Protein AF-A0A9W8LPF3-F1 (afdb_monomer)

Foldseek 3Di:
DVVVVVVVVVVVVVVVVVVVVVPPPDDPPPDDDPDPPPDDDPDDDPDDPPPPDPPPPPPVPPPPVPPPPPDDPPPPPPPPDDDDDDDDDDDDDDDDDPPVVVVVVVVVVVVVVVVVVVVVVVVVVVVVVVVVQVVCVVVQNRPVSVVVVVVVVVVVVVVVVVVVVVVVVVVVVVVVVVVVVVVVVVVVVVVVVVVVVVVVVVVVVVVVVVVVVVVVVVVVVVVVVVPPPDPDDDDDDPDDDDPPPPDDDDDDDDDDDDDDDDDDDDDDDPPPPPPPDDPVVVVVVVVVVVCVVVVDDDDDPPPPPPPPPPDDDDD

Radius of gyration: 53.31 Å; Cα contacts (8 Å, |Δi|>4): 12; chains: 1; bounding box: 122×78×167 Å

Mean predicted aligned error: 22.08 Å

InterPro domains:
  IPR013907 Sds3-like [PF08598] (105-223)
  IPR013907 Sds3-like [PTHR21964] (107-294)
  IPR013907 Sds3-like [SM01401] (104-289)

Secondary structure (DSSP, 8-state):
-HHHHHHHHHHHHHHHHHHHHTTS-------------------PPP-------------------------------------------------S---HHHHHHHHHHHHHHHHHHHHHHHHHHHHHHHHHHHHHHHTT--HHHHHHHHHHHHHHHHHHHHHHHHHHHHHHHHHHHHHHHHHHHHHHHHHHHHHHHHHHHHHHHHHHHHHHHHHHHHHHHHHHHS-TT---------------SS-----------------------------PPPPHHHHHHHHHHHHHHHT--S-------------PPP-

Structure (mmCIF, N/CA/C/O backbone):
data_AF-A0A9W8LPF3-F1
#
_entry.id   AF-A0A9W8LPF3-F1
#
loop_
_atom_site.group_PDB
_atom_site.id
_atom_site.type_symbol
_atom_site.label_atom_id
_atom_site.label_alt_id
_atom_site.label_comp_id
_atom_site.label_asym_id
_atom_site.label_entity_id
_atom_site.label_seq_id
_atom_site.pdbx_PDB_ins_code
_atom_site.Cartn_x
_atom_site.Cartn_y
_atom_site.Cartn_z
_atom_site.occupancy
_atom_site.B_iso_or_equiv
_atom_site.auth_seq_id
_atom_site.auth_comp_id
_atom_site.auth_asym_id
_atom_site.auth_atom_id
_atom_site.pdbx_PDB_model_num
ATOM 1 N N . MET A 1 1 ? 2.029 -56.660 -36.997 1.00 65.81 1 MET A N 1
ATOM 2 C CA . MET A 1 1 ? 3.243 -55.809 -36.975 1.00 65.81 1 MET A CA 1
ATOM 3 C C . MET A 1 1 ? 2.883 -54.343 -36.759 1.00 65.81 1 MET A C 1
ATOM 5 O O . MET A 1 1 ? 3.610 -53.669 -36.040 1.00 65.81 1 MET A O 1
ATOM 9 N N . ASP A 1 2 ? 1.760 -53.863 -37.300 1.00 78.88 2 ASP A N 1
ATOM 10 C CA . ASP A 1 2 ? 1.335 -52.463 -37.141 1.00 78.88 2 ASP A CA 1
ATOM 11 C C . ASP A 1 2 ? 0.903 -52.094 -35.712 1.00 78.88 2 ASP A C 1
ATOM 13 O O . ASP A 1 2 ? 1.268 -51.021 -35.232 1.00 78.88 2 ASP A O 1
ATOM 17 N N . ASP A 1 3 ? 0.282 -53.018 -34.970 1.00 81.50 3 ASP A N 1
ATOM 18 C CA . ASP A 1 3 ? -0.108 -52.776 -33.568 1.00 81.50 3 ASP A CA 1
ATOM 19 C C . ASP A 1 3 ? 1.086 -52.450 -32.657 1.00 81.50 3 ASP A C 1
ATOM 21 O O . ASP A 1 3 ? 0.993 -51.611 -31.761 1.00 81.50 3 ASP A O 1
ATOM 25 N N . TYR A 1 4 ? 2.252 -53.050 -32.921 1.00 88.31 4 TYR A N 1
ATOM 26 C CA . TYR A 1 4 ? 3.454 -52.811 -32.118 1.00 88.31 4 TYR A CA 1
ATOM 27 C C . TYR A 1 4 ? 4.052 -51.421 -32.379 1.00 88.31 4 TYR A C 1
ATOM 29 O O . TYR A 1 4 ? 4.579 -50.779 -31.468 1.00 88.31 4 TYR A O 1
ATOM 37 N N . ARG A 1 5 ? 3.929 -50.913 -33.616 1.00 92.06 5 ARG A N 1
ATOM 38 C CA . ARG A 1 5 ? 4.319 -49.535 -33.950 1.00 92.06 5 ARG A CA 1
ATOM 39 C C . ARG A 1 5 ? 3.380 -48.526 -33.305 1.00 92.06 5 ARG A C 1
ATOM 41 O O . ARG A 1 5 ? 3.858 -47.533 -32.763 1.00 92.06 5 ARG A O 1
ATOM 48 N N . GLN A 1 6 ? 2.077 -48.801 -33.305 1.00 93.25 6 GLN A N 1
ATOM 49 C CA . GLN A 1 6 ? 1.097 -47.908 -32.693 1.00 93.25 6 GLN A CA 1
ATOM 50 C C . GLN A 1 6 ? 1.256 -47.850 -31.166 1.00 93.25 6 GLN A C 1
ATOM 52 O O . GLN A 1 6 ? 1.191 -46.768 -30.580 1.00 93.25 6 GLN A O 1
ATOM 57 N N . GLN A 1 7 ? 1.587 -48.978 -30.529 1.00 93.88 7 GLN A N 1
ATOM 58 C CA . GLN A 1 7 ? 1.873 -49.018 -29.095 1.00 93.88 7 GLN A CA 1
ATOM 59 C C . GLN A 1 7 ? 3.164 -48.270 -28.721 1.00 93.88 7 GLN A C 1
ATOM 61 O O . GLN A 1 7 ? 3.174 -47.540 -27.728 1.00 93.88 7 GLN A O 1
ATOM 66 N N . GLN A 1 8 ? 4.228 -48.363 -29.532 1.00 94.12 8 GLN A N 1
ATOM 67 C CA . GLN A 1 8 ? 5.436 -47.556 -29.311 1.00 94.12 8 GLN A CA 1
ATOM 68 C C . GLN A 1 8 ? 5.178 -46.055 -29.469 1.00 94.12 8 GLN A C 1
ATOM 70 O O . GLN A 1 8 ? 5.678 -45.257 -28.674 1.00 94.12 8 GLN A O 1
ATOM 75 N N . GLN A 1 9 ? 4.379 -45.659 -30.461 1.00 94.38 9 GLN A N 1
ATOM 76 C CA . GLN A 1 9 ? 4.076 -44.250 -30.703 1.00 94.38 9 GLN A CA 1
ATOM 77 C C . GLN A 1 9 ? 3.266 -43.644 -29.548 1.00 94.38 9 GLN A C 1
ATOM 79 O O . GLN A 1 9 ? 3.550 -42.530 -29.104 1.00 94.38 9 GLN A O 1
ATOM 84 N N . TYR A 1 10 ? 2.321 -44.411 -28.994 1.00 94.81 10 TYR A N 1
ATOM 85 C CA . TYR A 1 10 ? 1.546 -43.999 -27.824 1.00 94.81 10 TYR A CA 1
ATOM 86 C C . TYR A 1 10 ? 2.419 -43.857 -26.567 1.00 94.81 10 TYR A C 1
ATOM 88 O O . TYR A 1 10 ? 2.297 -42.884 -25.820 1.00 94.81 10 TYR A O 1
ATOM 96 N N . GLN A 1 11 ? 3.361 -44.782 -26.356 1.00 94.19 11 GLN A N 1
ATOM 97 C CA . GLN A 1 11 ? 4.279 -44.723 -25.217 1.00 94.19 11 GLN A CA 1
ATOM 98 C C . GLN A 1 11 ? 5.250 -43.532 -25.314 1.00 94.19 11 GLN A C 1
ATOM 100 O O . GLN A 1 11 ? 5.527 -42.874 -24.309 1.00 94.19 11 GLN A O 1
ATOM 105 N N . GLN A 1 12 ? 5.706 -43.191 -26.524 1.00 93.44 12 GLN A N 1
ATOM 106 C CA . GLN A 1 12 ? 6.550 -42.017 -26.759 1.00 93.44 12 GLN A CA 1
ATOM 107 C C . GLN A 1 12 ? 5.783 -40.700 -26.540 1.00 93.44 12 GLN A C 1
ATOM 109 O O . GLN A 1 12 ? 6.334 -39.751 -25.978 1.00 93.44 12 GLN A O 1
ATOM 114 N N . GLN A 1 13 ? 4.497 -40.651 -26.904 1.00 93.62 13 GLN A N 1
ATOM 115 C CA . GLN A 1 13 ? 3.649 -39.481 -26.662 1.00 93.62 13 GLN A CA 1
ATOM 116 C C . GLN A 1 13 ? 3.389 -39.249 -25.163 1.00 93.62 13 GLN A C 1
ATOM 118 O O . GLN A 1 13 ? 3.391 -38.103 -24.712 1.00 93.62 13 GLN A O 1
ATOM 123 N N . GLN A 1 14 ? 3.240 -40.315 -24.368 1.00 91.50 14 GLN A N 1
ATOM 124 C CA . GLN A 1 14 ? 3.111 -40.192 -22.912 1.00 91.50 14 GLN A CA 1
ATOM 125 C C . GLN A 1 14 ? 4.386 -39.661 -22.236 1.00 91.50 14 GLN A C 1
ATOM 127 O O . GLN A 1 14 ? 4.292 -38.844 -21.319 1.00 91.50 14 GLN A O 1
ATOM 132 N N . GLN A 1 15 ? 5.578 -40.050 -22.704 1.00 86.00 15 GLN A N 1
ATOM 133 C CA . GLN A 1 15 ? 6.833 -39.505 -22.165 1.00 86.00 15 GLN A CA 1
ATOM 134 C C . GLN A 1 15 ? 7.005 -38.007 -22.450 1.00 86.00 15 GLN A C 1
ATOM 136 O O . GLN A 1 15 ? 7.534 -37.289 -21.600 1.00 86.00 15 GLN A O 1
ATOM 141 N N . GLN A 1 16 ? 6.539 -37.509 -23.601 1.00 83.94 16 GLN A N 1
ATOM 142 C CA . GLN A 1 16 ? 6.600 -36.072 -23.893 1.00 83.94 16 GLN A CA 1
ATOM 143 C C . GLN A 1 16 ? 5.660 -35.252 -23.001 1.00 83.94 16 GLN A C 1
ATOM 145 O O . GLN A 1 16 ? 6.025 -34.152 -22.590 1.00 83.94 16 GLN A O 1
ATOM 150 N N . GLN A 1 17 ? 4.489 -35.786 -22.639 1.00 81.81 17 GLN A N 1
ATOM 151 C CA . GLN A 1 17 ? 3.566 -35.081 -21.742 1.00 81.81 17 GLN A CA 1
ATOM 152 C C . GLN A 1 17 ? 4.101 -34.982 -20.305 1.00 81.81 17 GLN A C 1
ATOM 154 O O . GLN A 1 17 ? 3.917 -33.952 -19.661 1.00 81.81 17 GLN A O 1
ATOM 159 N N . GLN A 1 18 ? 4.838 -35.988 -19.817 1.00 76.44 18 GLN A N 1
ATOM 160 C CA . GLN A 1 18 ? 5.445 -35.921 -18.479 1.00 76.44 18 GLN A CA 1
ATOM 161 C C . GLN A 1 18 ? 6.574 -34.881 -18.384 1.00 76.44 18 GLN A C 1
ATOM 163 O O . GLN A 1 18 ? 6.718 -34.239 -17.345 1.00 76.44 18 GLN A O 1
ATOM 168 N N . GLN A 1 19 ? 7.331 -34.638 -19.461 1.00 73.69 19 GLN A N 1
ATOM 169 C CA . GLN A 1 19 ? 8.381 -33.608 -19.454 1.00 73.69 19 GLN A CA 1
ATOM 170 C C . GLN A 1 19 ? 7.823 -32.178 -19.405 1.00 73.69 19 GLN A C 1
ATOM 172 O O . GLN A 1 19 ? 8.469 -31.299 -18.840 1.00 73.69 19 GLN A O 1
ATOM 177 N N . GLN A 1 20 ? 6.610 -31.934 -19.913 1.00 68.75 20 GLN A N 1
ATOM 178 C CA . GLN A 1 20 ? 5.996 -30.604 -19.820 1.00 68.75 20 GLN A CA 1
ATOM 179 C C . GLN A 1 20 ? 5.472 -30.270 -18.415 1.00 68.75 20 GLN A C 1
ATOM 181 O O . GLN A 1 20 ? 5.294 -29.096 -18.096 1.00 68.75 20 GLN A O 1
ATOM 186 N N . HIS A 1 21 ? 5.267 -31.265 -17.544 1.00 53.12 21 HIS A N 1
ATOM 187 C CA . HIS A 1 21 ? 4.730 -31.022 -16.202 1.00 53.12 21 HIS A CA 1
ATOM 188 C C . HIS A 1 21 ? 5.795 -30.682 -15.146 1.00 53.12 21 HIS A C 1
ATOM 190 O O . HIS A 1 21 ? 5.470 -30.084 -14.124 1.00 53.12 21 HIS A O 1
ATOM 196 N N . TYR A 1 22 ? 7.076 -30.960 -15.407 1.00 53.97 22 TYR A N 1
ATOM 197 C CA . TYR A 1 22 ? 8.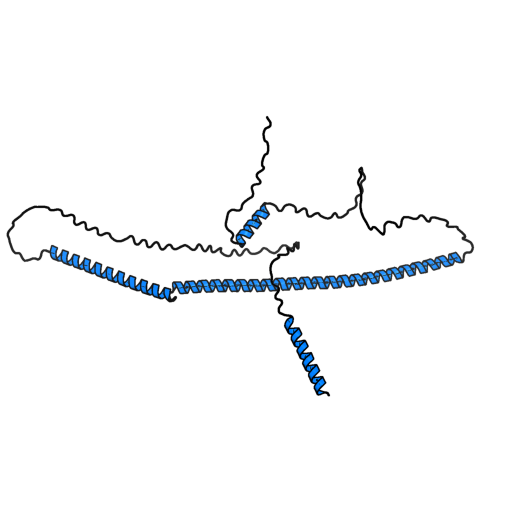175 -30.626 -14.486 1.00 53.97 22 TYR A CA 1
ATOM 198 C C . TYR A 1 22 ? 8.748 -29.203 -14.658 1.00 53.97 22 TYR A C 1
ATOM 200 O O . TYR A 1 22 ? 9.667 -28.824 -13.936 1.00 53.97 22 TYR A O 1
ATOM 208 N N . GLY A 1 23 ? 8.204 -28.389 -15.570 1.00 50.47 23 GLY A N 1
ATOM 209 C CA . GLY A 1 23 ? 8.706 -27.038 -15.864 1.00 50.47 23 GLY A CA 1
ATOM 210 C C . GLY A 1 23 ? 8.168 -25.894 -14.990 1.00 50.47 23 GLY A C 1
ATOM 211 O O . GLY A 1 23 ? 8.660 -24.779 -15.119 1.00 50.47 23 GLY A O 1
ATOM 212 N N . TYR A 1 24 ? 7.186 -26.130 -14.109 1.00 51.22 24 TYR A N 1
ATOM 213 C CA . TYR A 1 24 ? 6.449 -25.048 -13.424 1.00 51.22 24 TYR A CA 1
ATOM 214 C C . TYR A 1 24 ? 6.457 -25.105 -11.884 1.00 51.22 24 TYR A C 1
ATOM 216 O O . TYR A 1 24 ? 5.588 -24.524 -11.243 1.00 51.22 24 TYR A O 1
ATOM 224 N N . GLN A 1 25 ? 7.446 -25.755 -11.263 1.00 51.06 25 GLN A N 1
ATOM 225 C CA . GLN A 1 25 ? 7.645 -25.693 -9.801 1.00 51.06 25 GLN A CA 1
ATOM 226 C C . GLN A 1 25 ? 9.042 -25.200 -9.401 1.00 51.06 25 GLN A C 1
ATOM 228 O O . GLN A 1 25 ? 9.691 -25.757 -8.519 1.00 51.06 25 GLN A O 1
ATOM 233 N N . GLN A 1 26 ? 9.505 -24.118 -10.024 1.00 45.56 26 GLN A N 1
ATOM 234 C CA . GLN A 1 26 ? 10.505 -23.255 -9.394 1.00 45.56 26 GLN A CA 1
ATOM 235 C C . GLN A 1 26 ? 9.878 -21.885 -9.151 1.00 45.56 26 GLN A C 1
ATOM 237 O O . GLN A 1 26 ? 10.010 -20.965 -9.951 1.00 45.56 26 GLN A O 1
ATOM 242 N N . GLU A 1 27 ? 9.162 -21.782 -8.032 1.00 44.97 27 GLU A N 1
ATOM 243 C CA . GLU A 1 27 ? 8.946 -20.508 -7.349 1.00 44.97 27 GLU A CA 1
ATOM 244 C C . GLU A 1 27 ? 10.330 -19.925 -7.012 1.00 44.97 27 GLU A C 1
ATOM 246 O O . GLU A 1 27 ? 11.103 -20.582 -6.298 1.00 44.97 27 GLU A O 1
ATOM 251 N N . PRO A 1 28 ? 10.697 -18.729 -7.502 1.00 47.28 28 PRO A N 1
ATOM 252 C CA . PRO A 1 28 ? 11.884 -18.062 -7.010 1.00 47.28 28 PRO A CA 1
ATOM 253 C C . PRO A 1 28 ? 11.627 -17.671 -5.554 1.00 47.28 28 PRO A C 1
ATOM 255 O O . PRO A 1 28 ? 10.832 -16.781 -5.255 1.00 47.28 28 PRO A O 1
ATOM 258 N N . ARG A 1 29 ? 12.330 -18.336 -4.632 1.00 43.91 29 ARG A N 1
ATOM 259 C CA . ARG A 1 29 ? 12.533 -17.822 -3.277 1.00 43.91 29 ARG A CA 1
ATOM 260 C C . ARG A 1 29 ? 13.153 -16.428 -3.390 1.00 43.91 29 ARG A C 1
ATOM 262 O O . ARG A 1 29 ? 14.333 -16.297 -3.706 1.00 43.91 29 ARG A O 1
ATOM 269 N N . LEU A 1 30 ? 12.348 -15.399 -3.140 1.00 46.19 30 LEU A N 1
ATOM 270 C CA . LEU A 1 30 ? 12.800 -14.026 -2.929 1.00 46.19 30 LEU A CA 1
ATOM 271 C C . LEU A 1 30 ? 13.406 -13.913 -1.526 1.00 46.19 30 LEU A C 1
ATOM 273 O O . LEU A 1 30 ? 12.828 -13.303 -0.632 1.00 46.19 30 LEU A O 1
ATOM 277 N N . ASP A 1 31 ? 14.583 -14.507 -1.350 1.00 45.12 31 ASP A N 1
ATOM 278 C CA . ASP A 1 31 ? 15.492 -14.146 -0.269 1.00 45.12 31 ASP A CA 1
ATOM 279 C C . ASP A 1 31 ? 16.459 -13.078 -0.798 1.00 45.12 31 ASP A C 1
ATOM 281 O O . ASP A 1 31 ? 17.340 -13.349 -1.607 1.00 45.12 31 ASP A O 1
ATOM 285 N N . GLY A 1 32 ? 16.231 -11.841 -0.350 1.00 49.88 32 GLY A N 1
ATOM 286 C CA . GLY A 1 32 ? 17.222 -10.784 -0.138 1.00 49.88 32 GLY A CA 1
ATOM 287 C C . GLY A 1 32 ? 18.282 -10.504 -1.210 1.00 49.88 32 GLY A C 1
ATOM 288 O O . GLY A 1 32 ? 19.331 -11.132 -1.226 1.00 49.88 32 GLY A O 1
ATOM 289 N N . ALA A 1 33 ? 18.101 -9.405 -1.945 1.00 39.00 33 ALA A N 1
ATOM 290 C CA . ALA A 1 33 ? 19.105 -8.339 -2.074 1.00 39.00 33 ALA A CA 1
ATOM 291 C C . ALA A 1 33 ? 18.526 -7.207 -2.933 1.00 39.00 33 ALA A C 1
ATOM 293 O O . ALA A 1 33 ? 18.341 -7.350 -4.139 1.00 39.00 33 ALA A O 1
ATOM 294 N N . HIS A 1 34 ? 18.252 -6.062 -2.309 1.00 40.38 34 HIS A N 1
ATOM 295 C CA . HIS A 1 34 ? 17.972 -4.819 -3.018 1.00 40.38 34 HIS A CA 1
ATOM 296 C C . HIS A 1 34 ? 19.196 -4.428 -3.858 1.00 40.38 34 HIS A C 1
ATOM 298 O O . HIS A 1 34 ? 20.177 -3.896 -3.340 1.00 40.38 34 HIS A O 1
ATOM 304 N N . ALA A 1 35 ? 19.136 -4.684 -5.164 1.00 41.50 35 ALA A N 1
ATOM 305 C CA . ALA A 1 35 ? 20.019 -4.050 -6.127 1.00 41.50 35 ALA A CA 1
ATOM 306 C C . ALA A 1 35 ? 19.599 -2.582 -6.262 1.00 41.50 35 ALA A C 1
ATOM 308 O O . ALA A 1 35 ? 18.518 -2.254 -6.752 1.00 41.50 35 ALA A O 1
ATOM 309 N N . HIS A 1 36 ? 20.464 -1.698 -5.782 1.00 46.03 36 HIS A N 1
ATOM 310 C CA . HIS A 1 36 ? 20.357 -0.256 -5.928 1.00 46.03 36 HIS A CA 1
ATOM 311 C C . HIS A 1 36 ? 20.553 0.103 -7.414 1.00 46.03 36 HIS A C 1
ATOM 313 O O . HIS A 1 36 ? 21.675 0.322 -7.866 1.00 46.03 36 HIS A O 1
ATOM 319 N N . TYR A 1 37 ? 19.477 0.144 -8.204 1.00 40.88 37 TYR A N 1
ATOM 320 C CA . TYR A 1 37 ? 19.521 0.742 -9.541 1.00 40.88 37 TYR A CA 1
ATOM 321 C C . TYR A 1 37 ? 19.448 2.265 -9.405 1.00 40.88 37 TYR A C 1
ATOM 323 O O . TYR A 1 37 ? 18.379 2.866 -9.327 1.00 40.88 37 TYR A O 1
ATOM 331 N N . GLY A 1 38 ? 20.624 2.891 -9.344 1.00 49.12 38 GLY A N 1
ATOM 332 C CA . GLY A 1 38 ? 20.797 4.325 -9.547 1.00 49.12 38 GLY A CA 1
ATOM 333 C C . GLY A 1 38 ? 20.634 4.672 -11.025 1.00 49.12 38 GLY A C 1
ATOM 334 O O . GLY A 1 38 ? 21.615 4.774 -11.755 1.00 49.12 38 GLY A O 1
ATOM 335 N N . GLY A 1 39 ? 19.388 4.831 -11.468 1.00 39.25 39 GLY A N 1
ATOM 336 C CA . GLY A 1 39 ? 19.043 5.433 -12.752 1.00 39.25 39 GLY A CA 1
ATOM 337 C C . GLY A 1 39 ? 18.693 6.903 -12.553 1.00 39.25 39 GLY A C 1
ATOM 338 O O . GLY A 1 39 ? 17.587 7.230 -12.135 1.00 39.25 39 GLY A O 1
ATOM 339 N N . HIS A 1 40 ? 19.633 7.801 -12.845 1.00 48.22 40 HIS A N 1
ATOM 340 C CA . HIS A 1 40 ? 19.356 9.231 -12.949 1.00 48.22 40 HIS A CA 1
ATOM 341 C C . HIS A 1 40 ? 18.512 9.511 -14.199 1.00 48.22 40 HIS A C 1
ATOM 343 O O . HIS A 1 40 ? 19.050 9.731 -15.282 1.00 48.22 40 HIS A O 1
ATOM 349 N N . SER A 1 41 ? 17.189 9.552 -14.046 1.00 40.56 41 SER A N 1
ATOM 350 C CA . SER A 1 41 ? 16.309 10.266 -14.969 1.00 40.56 41 SER A CA 1
ATOM 351 C C . SER A 1 41 ? 15.941 11.611 -14.347 1.00 40.56 41 SER A C 1
ATOM 353 O O . SER A 1 41 ? 15.168 11.677 -13.391 1.00 40.56 41 SER A O 1
ATOM 355 N N . ASN A 1 42 ? 16.497 12.693 -14.895 1.00 48.78 42 ASN A N 1
ATOM 356 C CA . ASN A 1 42 ? 16.001 14.050 -14.676 1.00 48.78 42 ASN A CA 1
ATOM 357 C C . ASN A 1 42 ? 14.608 14.167 -15.308 1.00 48.78 42 ASN A C 1
ATOM 359 O O . ASN A 1 42 ? 14.461 14.589 -16.451 1.00 48.78 42 ASN A O 1
ATOM 363 N N . GLY A 1 43 ? 13.592 13.758 -14.564 1.00 42.38 43 GLY A N 1
ATOM 364 C CA . GLY A 1 43 ? 12.190 13.961 -14.882 1.00 42.38 43 GLY A CA 1
ATOM 365 C C . GLY A 1 43 ? 11.476 14.217 -13.572 1.00 42.38 43 GLY A C 1
ATOM 366 O O . GLY A 1 43 ? 11.220 13.283 -12.820 1.00 42.38 43 GLY A O 1
ATOM 367 N N . ALA A 1 44 ? 11.241 15.491 -13.262 1.00 44.50 44 ALA A N 1
ATOM 368 C CA . ALA A 1 44 ? 10.514 15.898 -12.071 1.00 44.50 44 ALA A CA 1
ATOM 369 C C . ALA A 1 44 ? 9.141 15.194 -12.035 1.00 44.50 44 ALA A C 1
ATOM 371 O O . ALA A 1 44 ? 8.355 15.382 -12.969 1.00 44.50 44 ALA A O 1
ATOM 372 N N . PRO A 1 45 ? 8.825 14.393 -11.001 1.00 47.75 45 PRO A N 1
ATOM 373 C CA . PRO A 1 45 ? 7.474 13.889 -10.824 1.00 47.75 45 PRO A CA 1
ATOM 374 C C . PRO A 1 45 ? 6.541 15.042 -10.412 1.00 47.75 45 PRO A C 1
ATOM 376 O O . PRO A 1 45 ? 6.965 15.956 -9.694 1.00 47.75 45 PRO A O 1
ATOM 379 N N . PRO A 1 46 ? 5.270 15.032 -10.849 1.00 52.84 46 PRO A N 1
ATOM 380 C CA . PRO A 1 46 ? 4.280 15.981 -10.364 1.00 52.84 46 PRO A CA 1
ATOM 381 C C . PRO A 1 46 ? 4.068 15.769 -8.862 1.00 52.84 46 PRO A C 1
ATOM 383 O O . PRO A 1 46 ? 4.045 14.639 -8.378 1.00 52.84 46 PRO A O 1
ATOM 386 N N . ALA A 1 47 ? 3.943 16.883 -8.141 1.00 42.88 47 ALA A N 1
ATOM 387 C CA . ALA A 1 47 ? 3.757 16.957 -6.699 1.00 42.88 47 ALA A CA 1
ATOM 388 C C . ALA A 1 47 ? 2.806 15.866 -6.178 1.00 42.88 47 ALA A C 1
ATOM 390 O O . ALA A 1 47 ? 1.611 15.862 -6.476 1.00 42.88 47 ALA A O 1
ATOM 391 N N . HIS A 1 48 ? 3.351 14.944 -5.384 1.00 36.53 48 HIS A N 1
ATOM 392 C CA . HIS A 1 48 ? 2.562 13.979 -4.639 1.00 36.53 48 HIS A CA 1
ATOM 393 C C . HIS A 1 48 ? 1.643 14.736 -3.677 1.00 36.53 48 HIS A C 1
ATOM 395 O O . HIS A 1 48 ? 2.100 15.494 -2.819 1.00 36.53 48 HIS A O 1
ATOM 401 N N . TYR A 1 49 ? 0.338 14.517 -3.815 1.00 38.78 49 TYR A N 1
ATOM 402 C CA . TYR A 1 49 ? -0.627 14.873 -2.790 1.00 38.78 49 TYR A CA 1
ATOM 403 C C . TYR A 1 49 ? -0.268 14.089 -1.528 1.00 38.78 49 TYR A C 1
ATOM 405 O O . TYR A 1 49 ? -0.456 12.875 -1.460 1.00 38.78 49 TYR A O 1
ATOM 413 N N . ASN A 1 50 ? 0.267 14.799 -0.535 1.00 42.06 50 ASN A N 1
ATOM 414 C CA . ASN A 1 50 ? 0.325 14.349 0.848 1.00 42.06 50 ASN A CA 1
ATOM 415 C C . ASN A 1 50 ? -1.114 14.124 1.328 1.00 42.06 50 ASN A C 1
ATOM 417 O O . ASN A 1 50 ? -1.741 15.008 1.910 1.00 42.06 50 ASN A O 1
ATOM 421 N N . ILE A 1 51 ? -1.652 12.931 1.082 1.00 41.69 51 ILE A N 1
ATOM 422 C CA . ILE A 1 51 ? -2.759 12.412 1.873 1.00 41.69 51 ILE A CA 1
ATOM 423 C C . ILE A 1 51 ? -2.116 11.979 3.184 1.00 41.69 51 ILE A C 1
ATOM 425 O O . ILE A 1 51 ? -1.686 10.841 3.356 1.00 41.69 51 ILE A O 1
ATOM 429 N N . ALA A 1 52 ? -1.992 12.952 4.086 1.00 41.03 52 ALA A N 1
ATOM 430 C CA . ALA A 1 52 ? -1.802 12.708 5.498 1.00 41.03 52 ALA A CA 1
ATOM 431 C C . ALA A 1 52 ? -2.961 11.814 5.955 1.00 41.03 52 ALA A C 1
ATOM 433 O O . ALA A 1 52 ? -4.061 12.287 6.243 1.00 41.03 52 ALA A O 1
ATOM 434 N N . GLY A 1 53 ? -2.735 10.501 5.954 1.00 37.50 53 GLY A N 1
ATOM 435 C CA . GLY A 1 53 ? -3.580 9.585 6.697 1.00 37.50 53 GLY A CA 1
ATOM 436 C C . GLY A 1 53 ? -3.559 10.047 8.153 1.00 37.50 53 GLY A C 1
ATOM 437 O O . GLY A 1 53 ? -2.474 10.349 8.662 1.00 37.50 53 GLY A O 1
ATOM 438 N N . PRO A 1 54 ? -4.715 10.175 8.826 1.00 44.50 54 PRO A N 1
ATOM 439 C CA . PRO A 1 54 ? -4.714 10.493 10.237 1.00 44.50 54 PRO A CA 1
ATOM 440 C C . PRO A 1 54 ? -3.929 9.389 10.940 1.00 44.50 54 PRO A C 1
ATOM 442 O O . PRO A 1 54 ? -4.340 8.230 10.966 1.00 44.50 54 PRO A O 1
ATOM 445 N N . SER A 1 55 ? -2.769 9.775 11.466 1.00 45.16 55 SER A N 1
ATOM 446 C CA . SER A 1 55 ? -2.049 9.074 12.516 1.00 45.16 55 SER A CA 1
ATOM 447 C C . SER A 1 55 ? -3.021 8.920 13.686 1.00 45.16 55 SER A C 1
ATOM 449 O O . SER A 1 55 ? -3.111 9.766 14.576 1.00 45.16 55 SER A O 1
ATOM 451 N N . SER A 1 56 ? -3.846 7.874 13.620 1.00 46.03 56 SER A N 1
ATOM 452 C CA . SER A 1 56 ? -4.643 7.390 14.731 1.00 46.03 56 SER A CA 1
ATOM 453 C C . SER A 1 56 ? -3.642 6.751 15.676 1.00 46.03 56 SER A C 1
ATOM 455 O O . SER A 1 56 ? -3.344 5.558 15.603 1.00 46.03 56 SER A O 1
ATOM 457 N N . GLY A 1 57 ? -3.036 7.597 16.507 1.00 39.00 57 GLY A N 1
ATOM 458 C CA . GLY A 1 57 ? -2.338 7.172 17.699 1.00 39.00 57 GLY A CA 1
ATOM 459 C C . GLY A 1 57 ? -3.345 6.437 18.565 1.00 39.00 57 GLY A C 1
ATOM 460 O O . GLY A 1 57 ? -4.025 7.045 19.388 1.00 39.00 57 GLY A O 1
ATOM 461 N N . TYR A 1 58 ? -3.446 5.125 18.368 1.00 41.47 58 TYR A N 1
ATOM 462 C CA . TYR A 1 58 ? -4.062 4.217 19.317 1.00 41.47 58 TYR A CA 1
ATOM 463 C C . TYR A 1 58 ? -3.149 4.158 20.547 1.00 41.47 58 TYR A C 1
ATOM 465 O O . TYR A 1 58 ? -2.431 3.193 20.799 1.00 41.47 58 TYR A O 1
ATOM 473 N N . ALA A 1 59 ? -3.178 5.240 21.326 1.00 38.34 59 ALA A N 1
ATOM 474 C CA . ALA A 1 59 ? -3.012 5.153 22.757 1.00 38.34 59 ALA A CA 1
ATOM 475 C C . ALA A 1 59 ? -4.155 4.253 23.225 1.00 38.34 59 ALA A C 1
ATOM 477 O O . ALA A 1 59 ? -5.305 4.678 23.327 1.00 38.34 59 ALA A O 1
ATOM 478 N N . TRP A 1 60 ? -3.850 2.975 23.427 1.00 38.31 60 TRP A N 1
ATOM 479 C CA . TRP A 1 60 ? -4.644 2.118 24.284 1.00 38.31 60 TRP A CA 1
ATOM 480 C C . TRP A 1 60 ? -4.642 2.819 25.642 1.00 38.31 60 TRP A C 1
ATOM 482 O O . TRP A 1 60 ? -3.716 2.705 26.437 1.00 38.31 60 TRP A O 1
ATOM 492 N N . ALA A 1 61 ? -5.641 3.665 25.872 1.00 38.59 61 ALA A N 1
ATOM 493 C CA . ALA A 1 61 ? -5.961 4.109 27.204 1.00 38.59 61 ALA A CA 1
ATOM 494 C C . ALA A 1 61 ? -6.265 2.819 27.958 1.00 38.59 61 ALA A C 1
ATOM 496 O O . ALA A 1 61 ? -7.306 2.192 27.766 1.00 38.59 61 ALA A O 1
ATOM 497 N N . SER A 1 62 ? -5.298 2.361 28.744 1.00 37.19 62 SER A N 1
ATOM 498 C CA . SER A 1 62 ? -5.539 1.425 29.818 1.00 37.19 62 SER A CA 1
ATOM 499 C C . SER A 1 62 ? -6.592 2.074 30.696 1.00 37.19 62 SER A C 1
ATOM 501 O O . SER A 1 62 ? -6.279 2.916 31.537 1.00 37.19 62 SER A O 1
ATOM 503 N N . TYR A 1 63 ? -7.850 1.713 30.459 1.00 38.53 63 TYR A N 1
ATOM 504 C CA . TYR A 1 63 ? -8.909 1.867 31.432 1.00 38.53 63 TYR A CA 1
ATOM 505 C C . TYR A 1 63 ? -8.524 0.952 32.591 1.00 38.53 63 TYR A C 1
ATOM 507 O O . TYR A 1 63 ? -8.961 -0.191 32.697 1.00 38.53 63 TYR A O 1
ATOM 515 N N . THR A 1 64 ? -7.641 1.444 33.455 1.00 41.59 64 THR A N 1
ATOM 516 C CA . THR A 1 64 ? -7.652 1.035 34.843 1.00 41.59 64 THR A CA 1
ATOM 517 C C . THR A 1 64 ? -9.016 1.470 35.345 1.00 41.59 64 THR A C 1
ATOM 519 O O . THR A 1 64 ? -9.238 2.630 35.683 1.00 41.59 64 THR A O 1
ATOM 522 N N . ALA A 1 65 ? -9.967 0.538 35.308 1.00 40.62 65 ALA A N 1
ATOM 523 C CA . ALA A 1 65 ? -11.185 0.623 36.082 1.00 40.62 65 ALA A CA 1
ATOM 524 C C . ALA A 1 65 ? -10.759 0.631 37.554 1.00 40.62 65 ALA A C 1
ATOM 526 O O . ALA A 1 65 ? -10.749 -0.390 38.235 1.00 40.62 65 ALA A O 1
ATOM 527 N N . SER A 1 66 ? -10.326 1.794 38.039 1.00 39.78 66 SER A N 1
ATOM 528 C CA . SER A 1 66 ? -10.307 2.107 39.451 1.00 39.78 66 SER A CA 1
ATOM 529 C C . SER A 1 66 ? -11.768 2.227 39.855 1.00 39.78 66 SER A C 1
ATOM 531 O O . SER A 1 66 ? -12.363 3.302 39.881 1.00 39.78 66 SER A O 1
ATOM 533 N N . SER A 1 67 ? -12.369 1.076 40.144 1.00 43.91 67 SER A N 1
ATOM 534 C CA . SER A 1 67 ? -13.566 0.974 40.959 1.00 43.91 67 SER A CA 1
ATOM 535 C C . SER A 1 67 ? -13.229 1.544 42.336 1.00 43.91 67 SER A C 1
ATOM 537 O O . SER A 1 67 ? -12.919 0.820 43.280 1.00 43.91 67 SER A O 1
ATOM 539 N N . SER A 1 68 ? -13.245 2.873 42.434 1.00 41.19 68 SER A N 1
ATOM 540 C CA . SER A 1 68 ? -13.303 3.612 43.685 1.00 41.19 68 SER A CA 1
ATOM 541 C C . SER A 1 68 ? -14.700 3.408 44.263 1.00 41.19 68 SER A C 1
ATOM 543 O O . SER A 1 68 ? -15.541 4.304 44.257 1.00 41.19 68 SER A O 1
ATOM 545 N N . LEU A 1 69 ? -14.946 2.195 44.756 1.00 45.22 69 LEU A N 1
ATOM 546 C CA . LEU A 1 69 ? -15.976 1.899 45.740 1.00 45.22 69 LEU A CA 1
ATOM 547 C C . LEU A 1 69 ? -15.514 2.513 47.065 1.00 45.22 69 LEU A C 1
ATOM 549 O O . LEU A 1 69 ? -15.088 1.818 47.978 1.00 45.22 69 LEU A O 1
ATOM 553 N N . ASN A 1 70 ? -15.514 3.841 47.139 1.00 48.88 70 ASN A N 1
ATOM 554 C CA . ASN A 1 70 ? -15.258 4.558 48.377 1.00 48.88 70 ASN A CA 1
ATOM 555 C C . ASN A 1 70 ? -16.314 5.649 48.515 1.00 48.88 70 ASN A C 1
ATOM 557 O O . ASN A 1 70 ? -16.131 6.804 48.147 1.00 48.88 70 ASN A O 1
ATOM 561 N N . GLY A 1 71 ? -17.479 5.203 48.963 1.00 42.47 71 GLY A N 1
ATOM 562 C CA . GLY A 1 71 ? -18.658 6.020 49.200 1.00 42.47 71 GLY A CA 1
ATOM 563 C C . GLY A 1 71 ? -19.686 5.243 50.009 1.00 42.47 71 GLY A C 1
ATOM 564 O O . GLY A 1 71 ? -20.878 5.371 49.768 1.00 42.47 71 GLY A O 1
ATOM 565 N N . GLY A 1 72 ? -19.227 4.385 50.925 1.00 40.09 72 GLY A N 1
ATOM 566 C CA . GLY A 1 72 ? -20.102 3.866 51.964 1.00 40.09 72 GLY A CA 1
ATOM 567 C C . GLY A 1 72 ? -20.422 5.015 52.922 1.00 40.09 72 GLY A C 1
ATOM 568 O O . GLY A 1 72 ? -19.480 5.615 53.450 1.00 40.09 72 GLY A O 1
ATOM 569 N N . PRO A 1 73 ? -21.695 5.361 53.170 1.00 47.44 73 PRO A N 1
ATOM 570 C CA . PRO A 1 73 ? -22.024 6.188 54.315 1.00 47.44 73 PRO A CA 1
ATOM 571 C C . PRO A 1 73 ? -21.674 5.380 55.568 1.00 47.44 73 PRO A C 1
ATOM 573 O O . PRO A 1 73 ? -22.394 4.472 55.975 1.00 47.44 73 PRO A O 1
ATOM 576 N N . SER A 1 74 ? -20.516 5.685 56.157 1.00 46.75 74 SER A N 1
ATOM 577 C CA . SER A 1 74 ? -20.137 5.219 57.486 1.00 46.75 74 SER A CA 1
ATOM 578 C C . SER A 1 74 ? -21.090 5.863 58.490 1.00 46.75 74 SER A C 1
ATOM 580 O O . SER A 1 74 ? -20.840 6.945 59.019 1.00 46.75 74 SER A O 1
ATOM 582 N N . ALA A 1 75 ? -22.230 5.213 58.716 1.00 46.75 75 ALA A N 1
ATOM 583 C CA . ALA A 1 75 ? -23.095 5.479 59.851 1.00 46.75 75 ALA A CA 1
ATOM 584 C C . ALA A 1 75 ? -22.410 4.928 61.110 1.00 46.75 75 ALA A C 1
ATOM 586 O O . ALA A 1 75 ? -22.785 3.896 61.662 1.00 46.75 75 ALA A O 1
ATOM 587 N N . HIS A 1 76 ? -21.362 5.623 61.554 1.00 41.41 76 HIS A N 1
ATOM 588 C CA . HIS A 1 76 ? -20.767 5.461 62.872 1.00 41.41 76 HIS A CA 1
ATOM 589 C C . HIS A 1 76 ? -21.743 6.033 63.910 1.00 41.41 76 HIS A C 1
ATOM 591 O O . HIS A 1 76 ? -21.593 7.151 64.406 1.00 41.41 76 HIS A O 1
ATOM 597 N N . MET A 1 77 ? -22.793 5.272 64.215 1.00 45.16 77 MET A N 1
ATOM 598 C CA . MET A 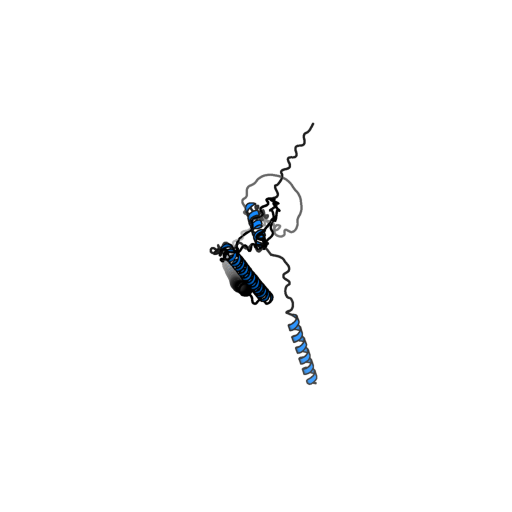1 77 ? -23.609 5.479 65.407 1.00 45.16 77 MET A CA 1
ATOM 599 C C . MET A 1 77 ? -22.783 5.001 66.608 1.00 45.16 77 MET A C 1
ATOM 601 O O . MET A 1 77 ? -22.940 3.880 67.083 1.00 45.16 77 MET A O 1
ATOM 605 N N . SER A 1 78 ? -21.857 5.849 67.067 1.00 42.31 78 SER A N 1
ATOM 606 C CA . SER A 1 78 ? -21.209 5.683 68.370 1.00 42.31 78 SER A CA 1
ATOM 607 C C . SER A 1 78 ? -22.291 5.836 69.432 1.00 42.31 78 SER A C 1
ATOM 609 O O . SER A 1 78 ? -22.726 6.945 69.742 1.00 42.31 78 SER A O 1
ATOM 611 N N . SER A 1 79 ? -22.763 4.718 69.970 1.00 49.12 79 SER A N 1
ATOM 612 C CA . SER A 1 79 ? -23.546 4.689 71.198 1.00 49.12 79 SER A CA 1
ATOM 613 C C . SER A 1 79 ? -22.595 4.864 72.386 1.00 49.12 79 SER A C 1
ATOM 615 O O . SER A 1 79 ? -22.382 3.931 73.160 1.00 49.12 79 SER A O 1
ATOM 617 N N . ASP A 1 80 ? -21.982 6.043 72.505 1.00 42.78 80 ASP A N 1
ATOM 618 C CA . ASP A 1 80 ? -21.279 6.421 73.727 1.00 42.78 80 ASP A CA 1
ATOM 619 C C . ASP A 1 80 ? -22.321 6.751 74.792 1.00 42.78 80 ASP A C 1
ATOM 621 O O . ASP A 1 80 ? -23.062 7.736 74.726 1.00 42.78 80 ASP A O 1
ATOM 625 N N . GLY A 1 81 ? -22.409 5.842 75.759 1.00 48.84 81 GLY A N 1
ATOM 626 C CA . GLY A 1 81 ? -23.284 5.937 76.907 1.00 48.84 81 GLY A CA 1
ATOM 627 C C . GLY A 1 81 ? -22.932 7.136 77.778 1.00 48.84 81 GLY A C 1
ATOM 628 O O . GLY A 1 81 ? -21.974 7.104 78.545 1.00 48.84 81 GLY A O 1
ATOM 629 N N . MET A 1 82 ? -23.780 8.162 77.744 1.00 43.56 82 MET A N 1
ATOM 630 C CA . MET A 1 82 ? -23.888 9.121 78.838 1.00 43.56 82 MET A CA 1
ATOM 631 C C . MET A 1 82 ? -24.913 8.617 79.857 1.00 43.56 82 MET A C 1
ATOM 633 O O . MET A 1 82 ? -26.123 8.774 79.706 1.00 43.56 82 MET A O 1
ATOM 637 N N . MET A 1 83 ? -24.390 8.002 80.918 1.00 48.97 83 MET A N 1
ATOM 638 C CA . MET A 1 83 ? -25.079 7.800 82.190 1.00 48.97 83 MET A CA 1
ATOM 639 C C . MET A 1 83 ? -25.332 9.168 82.842 1.00 48.97 83 MET A C 1
ATOM 641 O O . MET A 1 83 ? -24.451 9.716 83.500 1.00 48.97 83 MET A O 1
ATOM 645 N N . LEU A 1 84 ? -26.538 9.719 82.687 1.00 47.28 84 LEU A N 1
ATOM 646 C CA . LEU A 1 84 ? -27.026 10.802 83.542 1.00 47.28 84 LEU A CA 1
ATOM 647 C C . LEU A 1 84 ? -28.041 10.240 84.534 1.00 47.28 84 LEU A C 1
ATOM 649 O O . LEU A 1 84 ? -29.202 9.985 84.221 1.00 47.28 84 LEU A O 1
ATOM 653 N N . ALA A 1 85 ? -27.552 10.052 85.755 1.00 52.72 85 ALA A N 1
ATOM 654 C CA . ALA A 1 85 ? -28.358 9.889 86.945 1.00 52.72 85 ALA A CA 1
ATOM 655 C C . ALA A 1 85 ? -29.200 11.152 87.181 1.00 52.72 85 ALA A C 1
ATOM 657 O O . ALA A 1 85 ? -28.664 12.252 87.284 1.00 52.72 85 ALA A O 1
ATOM 658 N N . SER A 1 86 ? -30.515 10.993 87.306 1.00 48.34 86 SER A N 1
ATOM 659 C CA . SER A 1 86 ? -31.396 11.971 87.947 1.00 48.34 86 SER A CA 1
ATOM 660 C C . SER A 1 86 ? -32.744 11.312 88.217 1.00 48.34 86 SER A C 1
ATOM 662 O O . SER A 1 86 ? -33.442 10.878 87.302 1.00 48.34 86 SER A O 1
ATOM 664 N N . GLY A 1 87 ? -33.076 11.166 89.497 1.00 51.38 87 GLY A N 1
ATOM 665 C CA . GLY A 1 87 ? -34.340 10.599 89.934 1.00 51.38 87 GLY A CA 1
ATOM 666 C C . GLY A 1 87 ? -35.499 11.582 89.794 1.00 51.38 87 GLY A C 1
ATOM 667 O O . GLY A 1 87 ? -35.353 12.770 90.066 1.00 51.38 87 GLY A O 1
ATOM 668 N N . HIS A 1 88 ? -36.686 11.061 89.488 1.00 47.09 88 HIS A N 1
ATOM 669 C CA . HIS A 1 88 ? -37.938 11.675 89.923 1.00 47.09 88 HIS A CA 1
ATOM 670 C C . HIS A 1 88 ? -39.073 10.645 89.952 1.00 47.09 88 HIS A C 1
ATOM 672 O O . HIS A 1 88 ? -39.510 10.131 88.926 1.00 47.09 88 HIS A O 1
ATOM 678 N N . LYS A 1 89 ? -39.556 10.343 91.164 1.00 50.84 89 LYS A N 1
ATOM 679 C CA . LYS A 1 89 ? -40.846 9.686 91.395 1.00 50.84 89 LYS A CA 1
ATOM 680 C C . LYS A 1 89 ? -41.937 10.740 91.191 1.00 50.84 89 LYS A C 1
ATOM 682 O O . LYS A 1 89 ? -42.113 11.597 92.048 1.00 50.84 89 LYS A O 1
ATOM 687 N N . GLY A 1 90 ? -42.673 10.656 90.086 1.00 45.03 90 GLY A N 1
ATOM 688 C CA . GLY A 1 90 ? -43.877 11.449 89.832 1.00 45.03 90 GLY A CA 1
ATOM 689 C C . GLY A 1 90 ? -45.049 10.532 89.494 1.00 45.03 90 GLY A C 1
ATOM 690 O O . GLY A 1 90 ? -45.059 9.895 88.447 1.00 45.03 90 GLY A O 1
ATOM 691 N N . LYS A 1 91 ? -46.011 10.430 90.416 1.00 49.25 91 LYS A N 1
ATOM 692 C CA . LYS A 1 91 ? -47.288 9.720 90.264 1.00 49.25 91 LYS A CA 1
ATOM 693 C C . LYS A 1 91 ? -48.316 10.641 89.588 1.00 49.25 91 LYS A C 1
ATOM 695 O O . LYS A 1 91 ? -48.592 11.708 90.122 1.00 49.25 91 LYS A O 1
ATOM 700 N N . GLY A 1 92 ? -48.970 10.130 88.540 1.00 44.38 92 GLY A N 1
ATOM 701 C CA . GLY A 1 92 ? -50.329 10.497 88.100 1.00 44.38 92 GLY A CA 1
ATOM 702 C C . GLY A 1 92 ? -50.440 11.496 86.933 1.00 44.38 92 GLY A C 1
ATOM 703 O O . GLY A 1 92 ? -49.480 12.209 86.659 1.00 44.38 92 GLY A O 1
ATOM 704 N N . PRO A 1 93 ? -51.623 11.631 86.295 1.00 53.28 93 PRO A N 1
ATOM 705 C CA . PRO A 1 93 ? -52.688 10.652 86.069 1.00 53.28 93 PRO A CA 1
ATOM 706 C C . PRO A 1 93 ? -52.982 10.434 84.565 1.00 53.28 93 PRO A C 1
ATOM 708 O O . PRO A 1 93 ? -52.451 11.097 83.679 1.00 53.28 93 PRO A O 1
ATOM 711 N N . ALA A 1 94 ? -53.842 9.452 84.300 1.00 56.09 94 ALA A N 1
ATOM 712 C CA . ALA A 1 94 ? -54.361 9.070 82.994 1.00 56.09 94 ALA A CA 1
ATOM 713 C C . ALA A 1 94 ? -55.041 10.232 82.240 1.00 56.09 94 ALA A C 1
ATOM 715 O O . ALA A 1 94 ? -55.830 10.976 82.818 1.00 56.09 94 ALA A O 1
ATOM 716 N N . GLY A 1 95 ? -54.778 10.329 80.931 1.00 44.41 95 GLY A N 1
ATOM 717 C CA . GLY A 1 95 ? -55.369 11.338 80.050 1.00 44.41 95 GLY A CA 1
ATOM 718 C C . GLY A 1 95 ? -55.127 11.071 78.559 1.00 44.41 95 GLY A C 1
ATOM 719 O O . GLY A 1 95 ? -54.325 11.746 77.930 1.00 44.41 95 GLY A O 1
ATOM 720 N N . GLY A 1 96 ? -55.792 10.049 78.011 1.00 53.03 96 GLY A N 1
ATOM 721 C CA . GLY A 1 96 ? -56.596 10.111 76.773 1.00 53.03 96 GLY A CA 1
ATOM 722 C C . GLY A 1 96 ? -56.029 10.543 75.410 1.00 53.03 96 GLY A C 1
ATOM 723 O O . GLY A 1 96 ? -56.764 10.444 74.433 1.00 53.03 96 GLY A O 1
ATOM 724 N N . THR A 1 97 ? -54.780 10.976 75.271 1.00 58.03 97 THR A N 1
ATOM 725 C CA . THR A 1 97 ? -54.199 11.330 73.964 1.00 58.03 97 THR A CA 1
ATOM 726 C C . THR A 1 97 ? -52.815 10.722 73.843 1.00 58.03 97 THR A C 1
ATOM 728 O O . THR A 1 97 ? -51.880 11.199 74.480 1.00 58.03 97 THR A O 1
ATOM 731 N N . GLN A 1 98 ? -52.676 9.674 73.021 1.00 56.53 98 GLN A N 1
ATOM 732 C CA . GLN A 1 98 ? -51.372 9.214 72.527 1.00 56.53 98 GLN A CA 1
ATOM 733 C C . GLN A 1 98 ? -50.584 10.459 72.072 1.00 56.53 98 GLN A C 1
ATOM 735 O O . GLN A 1 98 ? -51.031 11.129 71.131 1.00 56.53 98 GLN A O 1
ATOM 740 N N . PRO A 1 99 ? -49.493 10.840 72.759 1.00 70.44 99 PRO A N 1
ATOM 741 C CA . PRO A 1 99 ? -48.826 12.111 72.528 1.00 70.44 99 PRO A CA 1
ATOM 742 C C . PRO A 1 99 ? -48.313 12.116 71.092 1.00 70.44 99 PRO A C 1
ATOM 744 O O . PRO A 1 99 ? -47.655 11.170 70.671 1.00 70.44 99 PRO A O 1
ATOM 747 N N . LEU A 1 100 ? -48.619 13.176 70.343 1.00 80.81 100 LEU A N 1
ATOM 748 C CA . LEU A 1 100 ? -48.254 13.415 68.939 1.00 80.81 100 LEU A CA 1
ATOM 749 C C . LEU A 1 100 ? -46.844 12.910 68.557 1.00 80.81 100 LEU A C 1
ATOM 751 O O . LEU A 1 100 ? -46.631 12.404 67.460 1.00 80.81 100 LEU A O 1
ATOM 755 N N . ARG A 1 101 ? -45.907 12.979 69.506 1.00 81.88 101 ARG A N 1
ATOM 756 C CA . ARG A 1 101 ? -44.545 12.445 69.431 1.00 81.88 101 ARG A CA 1
ATOM 757 C C . ARG A 1 101 ? -44.457 10.968 69.018 1.00 81.88 101 ARG A C 1
ATOM 759 O O . ARG A 1 101 ? -43.608 10.657 68.195 1.00 81.88 101 ARG A O 1
ATOM 766 N N . ILE A 1 102 ? -45.309 10.084 69.546 1.00 87.56 102 ILE A N 1
ATOM 767 C CA . ILE A 1 102 ? -45.301 8.645 69.213 1.00 87.56 102 ILE A CA 1
ATOM 768 C C . ILE A 1 102 ? -45.729 8.431 67.757 1.00 87.56 102 ILE A C 1
ATOM 770 O O . ILE A 1 102 ? -45.068 7.705 67.021 1.00 87.56 102 ILE A O 1
ATOM 774 N N . LYS A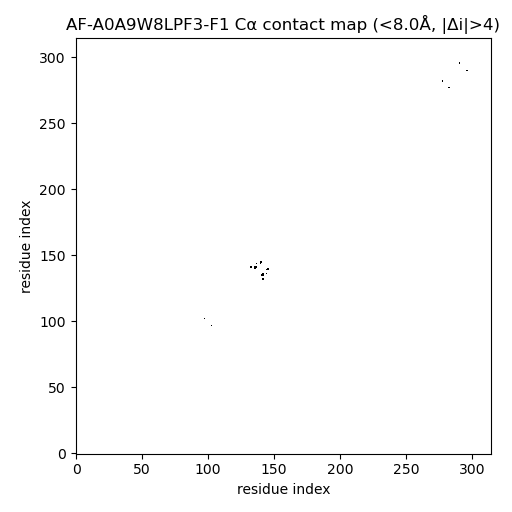 1 103 ? -46.777 9.135 67.311 1.00 89.19 103 LYS A N 1
ATOM 775 C CA . LYS A 1 103 ? -47.246 9.079 65.917 1.00 89.19 103 LYS A CA 1
ATOM 776 C C . LYS A 1 103 ? -46.197 9.614 64.942 1.00 89.19 103 LYS A C 1
ATOM 778 O O . LYS A 1 103 ? -46.007 9.044 63.876 1.00 89.19 103 LYS A O 1
ATOM 783 N N . ILE A 1 104 ? -45.499 10.691 65.313 1.00 91.19 104 ILE A N 1
ATOM 784 C CA . ILE A 1 104 ? -44.393 11.234 64.513 1.00 91.19 104 ILE A CA 1
ATOM 785 C C . ILE A 1 104 ? -43.239 10.226 64.446 1.00 91.19 104 ILE A C 1
ATOM 787 O O . ILE A 1 104 ? -42.729 9.985 63.359 1.00 91.19 104 ILE A O 1
ATOM 791 N N . SER A 1 105 ? -42.847 9.602 65.564 1.00 91.19 105 SER A N 1
ATOM 792 C CA . SER A 1 105 ? -41.769 8.603 65.551 1.00 91.19 105 SER A CA 1
ATOM 793 C C . SER A 1 105 ? -42.128 7.347 64.761 1.00 91.19 105 SER A C 1
ATOM 795 O O . SER A 1 105 ? -41.287 6.835 64.035 1.00 91.19 105 SER A O 1
ATOM 797 N N . GLU A 1 106 ? -43.370 6.875 64.858 1.00 93.25 106 GLU A N 1
ATOM 798 C CA . GLU A 1 106 ? -43.855 5.733 64.078 1.00 93.25 106 GLU A CA 1
ATOM 799 C C . GLU A 1 106 ? -43.872 6.065 62.583 1.00 93.25 106 GLU A C 1
ATOM 801 O O . GLU A 1 106 ? -43.419 5.273 61.761 1.00 93.25 106 GLU A O 1
ATOM 806 N N . ARG A 1 107 ? -44.299 7.284 62.227 1.00 94.56 107 ARG A N 1
ATOM 807 C CA . ARG A 1 107 ? -44.259 7.752 60.842 1.00 94.56 107 ARG A CA 1
ATOM 808 C C . ARG A 1 107 ? -42.831 7.886 60.313 1.00 94.56 107 ARG A C 1
ATOM 810 O O . ARG A 1 107 ? -42.602 7.531 59.165 1.00 94.56 107 ARG A O 1
ATOM 817 N N . LEU A 1 108 ? -41.887 8.370 61.121 1.00 94.62 108 LEU A N 1
ATOM 818 C CA . LEU A 1 108 ? -40.469 8.432 60.748 1.00 94.62 108 LEU A CA 1
ATOM 819 C C . LEU A 1 108 ? -39.894 7.030 60.527 1.00 94.62 108 LEU A C 1
ATOM 821 O O . LEU A 1 108 ? -39.320 6.783 59.479 1.00 94.62 108 LEU A O 1
ATOM 825 N N . GLN A 1 109 ? -40.149 6.087 61.437 1.00 95.31 109 GLN A N 1
ATOM 826 C CA . GLN A 1 109 ? -39.719 4.693 61.269 1.00 95.31 109 GLN A CA 1
ATOM 827 C C . GLN A 1 109 ? -40.331 4.035 60.030 1.00 95.31 109 GLN A C 1
ATOM 829 O O . GLN A 1 109 ? -39.676 3.235 59.365 1.00 95.31 109 GLN A O 1
ATOM 834 N N . GLN A 1 110 ? -41.589 4.357 59.720 1.00 96.56 110 GLN A N 1
ATOM 835 C CA . GLN A 1 110 ? -42.231 3.902 58.495 1.00 96.56 110 GLN A CA 1
ATOM 836 C C . GLN A 1 110 ? -41.531 4.480 57.258 1.00 96.56 110 GLN A C 1
ATOM 838 O O . GLN A 1 110 ? -41.226 3.725 56.341 1.00 96.56 110 GLN A O 1
ATOM 843 N N . ILE A 1 111 ? -41.247 5.785 57.243 1.00 96.81 111 ILE A N 1
ATOM 844 C CA . ILE A 1 111 ? -40.535 6.446 56.140 1.00 96.81 111 ILE A CA 1
ATOM 845 C C . ILE A 1 111 ? -39.132 5.855 55.969 1.00 96.81 111 ILE A C 1
ATOM 847 O O . ILE A 1 111 ? -38.736 5.566 54.845 1.00 96.81 111 ILE A O 1
ATOM 851 N N . ASP A 1 112 ? -38.402 5.629 57.061 1.00 97.06 112 ASP A N 1
ATOM 852 C CA . ASP A 1 112 ? -37.059 5.045 57.023 1.00 97.06 112 ASP A CA 1
ATOM 853 C C . ASP A 1 112 ? -37.089 3.618 56.464 1.00 97.06 112 ASP A C 1
ATOM 855 O O . ASP A 1 112 ? -36.243 3.242 55.653 1.00 97.06 112 ASP A O 1
ATOM 859 N N . ARG A 1 113 ? -38.100 2.827 56.847 1.00 97.00 113 ARG A N 1
ATOM 860 C CA . ARG A 1 113 ? -38.302 1.478 56.307 1.00 97.00 113 ARG A CA 1
ATOM 861 C C . ARG A 1 113 ? -38.621 1.513 54.815 1.00 97.00 113 ARG A C 1
ATOM 863 O O . ARG A 1 113 ? -38.006 0.779 54.051 1.00 97.00 113 ARG A O 1
ATOM 870 N N . GLU A 1 114 ? -39.541 2.379 54.397 1.00 97.06 114 GLU A N 1
ATOM 871 C CA . GLU A 1 114 ? -39.895 2.554 52.985 1.00 97.06 114 GLU A CA 1
ATOM 872 C C . GLU A 1 114 ? -38.678 3.016 52.164 1.00 97.06 114 GLU A C 1
ATOM 874 O O . GLU A 1 114 ? -38.419 2.480 51.087 1.00 97.06 114 GLU A O 1
ATOM 879 N N . ALA A 1 115 ? -37.879 3.950 52.687 1.00 96.88 115 ALA A N 1
ATOM 880 C CA . ALA A 1 115 ? -36.643 4.394 52.053 1.00 96.88 115 ALA A CA 1
ATOM 881 C C . ALA A 1 115 ? -35.661 3.229 51.873 1.00 96.88 115 ALA A C 1
ATOM 883 O O . ALA A 1 115 ? -35.180 3.009 50.759 1.00 96.88 115 ALA A O 1
ATOM 884 N N . PHE A 1 116 ? -35.439 2.435 52.923 1.00 97.44 116 PHE A N 1
ATOM 885 C CA . PHE A 1 116 ? -34.550 1.278 52.870 1.00 97.44 116 PHE A CA 1
ATOM 886 C C . PHE A 1 116 ? -35.019 0.231 51.850 1.00 97.44 116 PHE A C 1
ATOM 888 O O . PHE A 1 116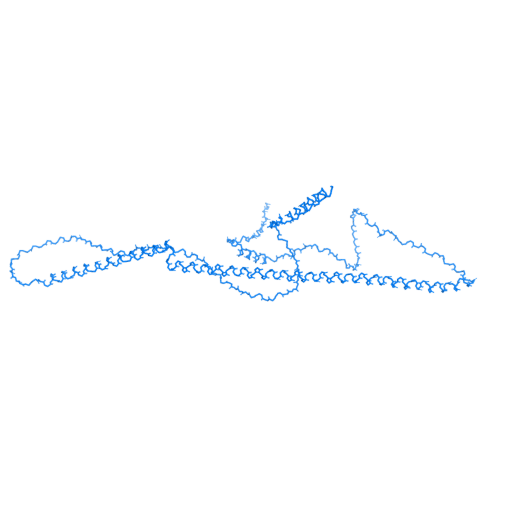 ? -34.240 -0.199 51.003 1.00 97.44 116 PHE A O 1
ATOM 895 N N . GLU A 1 117 ? -36.307 -0.122 51.855 1.00 97.56 117 GLU A N 1
ATOM 896 C CA . GLU A 1 117 ? -36.876 -1.079 50.899 1.00 97.56 117 GLU A CA 1
ATOM 897 C C . GLU A 1 117 ? -36.771 -0.581 49.448 1.00 97.56 117 GLU A C 1
ATOM 899 O O . GLU A 1 117 ? -36.499 -1.360 48.531 1.00 97.56 117 GLU A O 1
ATOM 904 N N . THR A 1 118 ? -36.972 0.720 49.205 1.00 97.62 118 THR A N 1
ATOM 905 C CA . THR A 1 118 ? -36.808 1.288 47.856 1.00 97.62 118 THR A CA 1
ATOM 906 C C . THR A 1 118 ? -35.354 1.289 47.394 1.00 97.62 118 THR A C 1
ATOM 908 O O . THR A 1 118 ? -35.090 1.060 46.210 1.00 97.62 118 THR A O 1
ATOM 911 N N . GLU A 1 119 ? -34.411 1.524 48.306 1.00 97.62 119 GLU A N 1
ATOM 912 C CA . GLU A 1 119 ? -32.984 1.477 48.009 1.00 97.62 119 GLU A CA 1
ATOM 913 C C . GLU A 1 119 ? -32.537 0.042 47.711 1.00 97.62 119 GLU A C 1
ATOM 915 O O . GLU A 1 119 ? -31.888 -0.203 46.694 1.00 97.62 119 GLU A O 1
ATOM 920 N N . GLU A 1 120 ? -32.973 -0.921 48.524 1.00 97.69 120 GLU A N 1
ATOM 921 C CA . GLU A 1 120 ? -32.702 -2.344 48.329 1.00 97.69 120 GLU A CA 1
ATOM 922 C C . GLU A 1 120 ? -33.215 -2.839 46.970 1.00 97.69 120 GLU A C 1
ATOM 924 O O . GLU A 1 120 ? -32.456 -3.446 46.211 1.00 97.69 120 GLU A O 1
ATOM 929 N N . ARG A 1 121 ? -34.459 -2.503 46.597 1.00 98.12 121 ARG A N 1
ATOM 930 C CA . ARG A 1 121 ? -34.998 -2.839 45.265 1.00 98.12 121 ARG A CA 1
ATOM 931 C C . ARG A 1 121 ? -34.169 -2.232 44.137 1.00 98.12 121 ARG A C 1
ATOM 933 O O . ARG A 1 121 ? -33.934 -2.893 43.129 1.00 98.12 121 ARG A O 1
ATOM 940 N N . ARG A 1 122 ? -33.701 -0.989 44.296 1.00 97.69 122 ARG A N 1
ATOM 941 C CA . ARG A 1 122 ? -32.845 -0.330 43.298 1.00 97.69 122 ARG A CA 1
ATOM 942 C C . ARG A 1 122 ? -31.499 -1.044 43.158 1.00 97.69 122 ARG A C 1
ATOM 944 O O . ARG A 1 122 ? -31.009 -1.173 42.038 1.00 97.69 122 ARG A O 1
ATOM 951 N N . TYR A 1 123 ? -30.901 -1.502 44.257 1.00 98.06 123 TYR A N 1
ATOM 952 C CA . TYR A 1 123 ? -29.660 -2.278 44.203 1.00 98.06 123 TYR A CA 1
ATOM 953 C C . TYR A 1 123 ? -29.861 -3.637 43.540 1.00 98.06 123 TYR A C 1
ATOM 955 O O . TYR A 1 123 ? -29.053 -4.007 42.692 1.00 98.06 123 TYR A O 1
ATOM 963 N N . GLN A 1 124 ? -30.943 -4.346 43.870 1.00 98.19 124 GLN A N 1
ATOM 964 C CA . GLN A 1 124 ? -31.271 -5.628 43.241 1.00 98.19 124 GLN A CA 1
ATOM 965 C C . GLN A 1 124 ? -31.473 -5.464 41.729 1.00 98.19 124 GLN A C 1
ATOM 967 O O . GLN A 1 124 ? -30.831 -6.167 40.953 1.00 98.19 124 GLN A O 1
ATOM 972 N N . GLN A 1 125 ? -32.251 -4.461 41.306 1.00 98.31 125 GLN A N 1
ATOM 973 C CA . GLN A 1 125 ? -32.468 -4.157 39.889 1.00 98.31 125 GLN A CA 1
ATOM 974 C C . GLN A 1 125 ? -31.155 -3.854 39.151 1.00 98.31 125 GLN A C 1
ATOM 976 O O . GLN A 1 125 ? -30.915 -4.389 38.072 1.00 98.31 125 GLN A O 1
ATOM 981 N N . LYS A 1 126 ? -30.277 -3.030 39.740 1.00 98.25 126 LYS A N 1
ATOM 982 C CA . LYS A 1 126 ? -28.955 -2.746 39.157 1.00 98.25 126 LYS A CA 1
ATOM 983 C C . LYS A 1 126 ? -28.064 -3.986 39.101 1.00 98.25 126 LYS A C 1
ATOM 985 O O . LYS A 1 126 ? -27.303 -4.146 38.154 1.00 98.25 126 LYS A O 1
ATOM 990 N N . GLY A 1 127 ? -28.141 -4.858 40.104 1.00 98.12 127 GLY A N 1
ATOM 991 C CA . GLY A 1 127 ? -27.417 -6.127 40.109 1.00 98.12 127 GLY A CA 1
ATOM 992 C C . GLY A 1 127 ? -27.851 -7.030 38.954 1.00 98.12 127 GLY A C 1
ATOM 993 O O . GLY A 1 127 ? -27.006 -7.550 38.229 1.00 98.12 127 GLY A O 1
ATOM 994 N N . GLU A 1 128 ? -29.159 -7.169 38.740 1.00 98.31 128 GLU A N 1
ATOM 995 C CA . GLU A 1 128 ? -29.723 -7.939 37.625 1.00 98.31 128 GLU A CA 1
ATOM 996 C C . GLU A 1 128 ? -29.354 -7.349 36.258 1.00 98.31 128 GLU A C 1
ATOM 998 O O . GLU A 1 128 ? -28.993 -8.096 35.347 1.00 98.31 128 GLU A O 1
ATOM 1003 N N . GLU A 1 129 ? -29.385 -6.020 36.122 1.00 97.81 129 GLU A N 1
ATOM 1004 C CA . GLU A 1 129 ? -28.954 -5.304 34.917 1.00 97.81 129 GLU A CA 1
ATOM 1005 C C . GLU A 1 129 ? -27.486 -5.605 34.593 1.00 97.81 129 GLU A C 1
ATOM 1007 O O . GLU A 1 129 ? -27.189 -6.077 33.497 1.00 97.81 129 GLU A O 1
ATOM 1012 N N . ILE A 1 130 ? -26.585 -5.465 35.571 1.00 97.44 130 ILE A N 1
ATOM 1013 C CA . ILE A 1 130 ? -25.158 -5.774 35.400 1.00 97.44 130 ILE A CA 1
ATOM 1014 C C . ILE A 1 130 ? -24.956 -7.250 35.037 1.00 97.44 130 ILE A C 1
ATOM 1016 O O . ILE A 1 130 ? -24.182 -7.567 34.135 1.00 97.44 130 ILE A O 1
ATOM 1020 N N . HIS A 1 131 ? -25.647 -8.179 35.702 1.00 97.88 131 HIS A N 1
ATOM 1021 C CA . HIS A 1 131 ? -25.541 -9.603 35.374 1.00 97.88 131 HIS A CA 1
ATOM 1022 C C . HIS A 1 131 ? -26.045 -9.915 33.959 1.00 97.88 131 HIS A C 1
ATOM 1024 O O . HIS A 1 131 ? -25.433 -10.725 33.255 1.00 97.88 131 HIS A O 1
ATOM 1030 N N . SER A 1 132 ? -27.122 -9.259 33.525 1.00 97.94 132 SER A N 1
ATOM 1031 C CA . SER A 1 132 ? -27.642 -9.359 32.161 1.00 97.94 132 SER A CA 1
ATOM 1032 C C . SER A 1 132 ? -26.646 -8.805 31.143 1.00 97.94 132 SER A C 1
ATOM 1034 O O . SER A 1 132 ? -26.329 -9.494 30.174 1.00 97.94 132 SER A O 1
ATOM 1036 N N . GLU A 1 133 ? -26.087 -7.615 31.378 1.00 97.38 133 GLU A N 1
ATOM 1037 C CA . GLU A 1 133 ? -25.080 -6.994 30.512 1.00 97.38 133 GLU A CA 1
ATOM 1038 C C . GLU A 1 133 ? -23.821 -7.852 30.395 1.00 97.38 133 GLU A C 1
ATOM 1040 O O . GLU A 1 133 ? -23.375 -8.147 29.286 1.00 97.38 133 GLU A O 1
ATOM 1045 N N . VAL A 1 134 ? -23.284 -8.339 31.518 1.00 97.31 134 VAL A N 1
ATOM 1046 C CA . VAL A 1 134 ? -22.142 -9.264 31.523 1.00 97.31 134 VAL A CA 1
ATOM 1047 C C . VAL A 1 134 ? -22.481 -10.527 30.732 1.00 97.31 134 VAL A C 1
ATOM 1049 O O . VAL A 1 134 ? -21.683 -10.971 29.906 1.00 97.31 134 VAL A O 1
ATOM 1052 N N . GLY A 1 135 ? -23.683 -11.081 30.914 1.00 97.75 135 GLY A N 1
ATOM 1053 C CA . GLY A 1 135 ? -24.166 -12.218 30.134 1.00 97.75 135 GLY A CA 1
ATOM 1054 C C . GLY A 1 135 ? -24.221 -11.933 28.629 1.00 97.75 135 GLY A C 1
ATOM 1055 O O . GLY A 1 135 ? -23.815 -12.777 27.830 1.00 97.75 135 GLY A O 1
ATOM 1056 N N . GLN A 1 136 ? -24.675 -10.745 28.229 1.00 97.81 136 GLN A N 1
ATOM 1057 C CA . GLN A 1 136 ? -24.710 -10.314 26.829 1.00 97.81 136 GLN A CA 1
ATOM 1058 C C . GLN A 1 136 ? -23.306 -10.101 26.253 1.00 97.81 136 GLN A C 1
ATOM 1060 O O . GLN A 1 136 ? -23.061 -10.467 25.105 1.00 97.81 136 GLN A O 1
ATOM 1065 N N . ILE A 1 137 ? -22.371 -9.547 27.030 1.00 95.94 137 ILE A N 1
ATOM 1066 C CA . ILE A 1 137 ? -20.974 -9.359 26.615 1.00 95.94 137 ILE A CA 1
ATOM 1067 C C . ILE A 1 137 ? -20.306 -10.717 26.400 1.00 95.94 137 ILE A C 1
ATOM 1069 O O . ILE A 1 137 ? -19.705 -10.940 25.352 1.00 95.94 137 ILE A O 1
ATOM 1073 N N . LEU A 1 138 ? -20.461 -11.651 27.343 1.00 96.25 138 LEU A N 1
ATOM 1074 C CA . LEU A 1 138 ? -19.888 -12.997 27.237 1.00 96.25 138 LEU A CA 1
ATOM 1075 C C . LEU A 1 138 ? -20.453 -13.785 26.048 1.00 96.25 138 LEU A C 1
ATOM 1077 O O . LEU A 1 138 ? -19.740 -14.584 25.446 1.00 96.25 138 LEU A O 1
ATOM 1081 N N . ARG A 1 139 ? -21.718 -13.550 25.682 1.00 97.25 139 ARG A N 1
ATOM 1082 C CA . ARG A 1 139 ? -22.340 -14.122 24.474 1.00 97.25 139 ARG A CA 1
ATOM 1083 C C . ARG A 1 139 ? -22.007 -13.351 23.194 1.00 97.25 139 ARG A C 1
ATOM 1085 O O . ARG A 1 139 ? -22.393 -13.790 22.116 1.00 97.25 139 ARG A O 1
ATOM 1092 N N . GLY A 1 140 ? -21.344 -12.201 23.302 1.00 95.06 140 GLY A N 1
ATOM 1093 C CA . GLY A 1 140 ? -21.051 -11.315 22.177 1.00 95.06 140 GLY A CA 1
ATOM 1094 C C . GLY A 1 140 ? -22.281 -10.626 21.576 1.00 95.06 140 GLY A C 1
ATOM 1095 O O . GLY A 1 140 ? -22.206 -10.123 20.460 1.00 95.06 140 GLY A O 1
ATOM 1096 N N . THR A 1 141 ? -23.415 -10.595 22.281 1.00 97.06 141 THR A N 1
ATOM 1097 C CA . THR A 1 141 ? -24.657 -9.947 21.821 1.00 97.06 141 THR A CA 1
ATOM 1098 C C . THR A 1 141 ? -24.797 -8.511 22.314 1.00 97.06 141 THR A C 1
ATOM 1100 O O . THR A 1 141 ? -25.731 -7.820 21.917 1.00 97.06 141 THR A O 1
ATOM 1103 N N . HIS A 1 142 ? -23.910 -8.060 23.204 1.00 98.06 142 HIS A N 1
ATOM 1104 C CA . HIS A 1 142 ? -23.959 -6.705 23.741 1.00 98.06 142 HIS A CA 1
ATOM 1105 C C . HIS A 1 142 ? -23.769 -5.665 22.616 1.00 98.06 142 HIS A C 1
ATOM 1107 O O . HIS A 1 142 ? -22.806 -5.776 21.850 1.00 98.06 142 HIS A O 1
ATOM 1113 N N . PRO A 1 143 ? -24.623 -4.631 22.514 1.00 96.88 143 PRO A N 1
ATOM 1114 C CA . PRO A 1 143 ? -24.632 -3.706 21.377 1.00 96.88 143 PRO A CA 1
ATOM 1115 C C . PRO A 1 143 ? -23.289 -3.001 21.161 1.00 96.88 143 PRO A C 1
ATOM 1117 O O . PRO A 1 143 ? -22.797 -2.963 20.037 1.00 96.88 143 PRO A O 1
ATOM 1120 N N . ALA A 1 144 ? -22.634 -2.538 22.233 1.00 95.19 144 ALA A N 1
ATOM 1121 C CA . ALA A 1 144 ? -21.328 -1.881 22.121 1.00 95.19 144 ALA A CA 1
ATOM 1122 C C . ALA A 1 144 ? -20.222 -2.825 21.607 1.00 95.19 144 ALA A C 1
ATOM 1124 O O . ALA A 1 144 ? -19.289 -2.393 20.932 1.00 95.19 144 ALA A O 1
ATOM 1125 N N . PHE A 1 145 ? -20.325 -4.126 21.905 1.00 96.38 145 PHE A N 1
ATOM 1126 C CA . PHE A 1 145 ? -19.374 -5.122 21.414 1.00 96.38 145 PHE A CA 1
ATOM 1127 C C . PHE A 1 145 ? -19.578 -5.376 19.916 1.00 96.38 145 PHE A C 1
ATOM 1129 O O . PHE A 1 145 ? -18.616 -5.357 19.148 1.00 96.38 145 PHE A O 1
ATOM 1136 N N . VAL A 1 146 ? -20.834 -5.540 19.491 1.00 97.81 146 VAL A N 1
ATOM 1137 C CA . VAL A 1 146 ? -21.201 -5.720 18.078 1.00 97.81 146 VAL A CA 1
ATOM 1138 C C . VAL A 1 146 ? -20.805 -4.501 17.243 1.00 97.81 146 VAL A C 1
ATOM 1140 O O . VAL A 1 146 ? -20.221 -4.657 16.172 1.00 97.81 146 VAL A O 1
ATOM 1143 N N . GLU A 1 147 ? -21.053 -3.289 17.743 1.00 97.81 147 GLU A N 1
ATOM 1144 C CA . GLU A 1 147 ? -20.626 -2.046 17.094 1.00 97.81 147 GLU A CA 1
ATOM 1145 C C . GLU A 1 147 ? -19.098 -1.986 16.950 1.00 97.81 147 GLU A C 1
ATOM 1147 O O . GLU A 1 147 ? -18.584 -1.690 15.868 1.00 97.81 147 GLU A O 1
ATOM 1152 N N . GLY A 1 148 ? -18.363 -2.342 18.009 1.00 97.12 148 GLY A N 1
ATOM 1153 C CA . GLY A 1 148 ? -16.903 -2.415 17.984 1.00 97.12 148 GLY A CA 1
ATOM 1154 C C . GLY A 1 148 ? -16.377 -3.375 16.914 1.00 97.12 148 GLY A C 1
ATOM 1155 O O . GLY A 1 148 ? -15.487 -3.009 16.143 1.00 97.12 148 GLY A O 1
ATOM 1156 N N . ILE A 1 149 ? -16.966 -4.572 16.812 1.00 97.44 149 ILE A N 1
ATOM 1157 C CA . ILE A 1 149 ? -16.634 -5.541 15.757 1.00 97.44 149 ILE A CA 1
ATOM 1158 C C . ILE A 1 149 ? -16.966 -4.981 14.376 1.00 97.44 149 ILE A C 1
ATOM 1160 O O . ILE A 1 149 ? -16.135 -5.065 13.476 1.00 97.44 149 ILE A O 1
ATOM 1164 N N . SER A 1 150 ? -18.150 -4.392 14.197 1.00 98.19 150 SER A N 1
ATOM 1165 C CA . SER A 1 150 ? -18.565 -3.819 12.914 1.00 98.19 150 SER A CA 1
ATOM 1166 C C . SER A 1 150 ? -17.611 -2.716 12.454 1.00 98.19 150 SER A C 1
ATOM 1168 O O . SER A 1 150 ? -17.271 -2.647 11.272 1.00 98.19 150 SER A O 1
ATOM 1170 N N . ARG A 1 151 ? -17.141 -1.870 13.377 1.00 98.44 151 ARG A N 1
ATOM 1171 C CA . ARG A 1 151 ? -16.152 -0.828 13.085 1.00 98.44 151 ARG A CA 1
ATOM 1172 C C . ARG A 1 151 ? -14.818 -1.428 12.644 1.00 98.44 151 ARG A C 1
ATOM 1174 O O . ARG A 1 151 ? -14.271 -1.001 11.632 1.00 98.44 151 ARG A O 1
ATOM 1181 N N . LEU A 1 152 ? -14.319 -2.427 13.373 1.00 98.31 152 LEU A N 1
ATOM 1182 C CA . LEU A 1 152 ? -13.071 -3.119 13.032 1.00 98.31 152 LEU A CA 1
ATOM 1183 C C . LEU A 1 152 ? -13.170 -3.852 11.688 1.00 98.31 152 LEU A C 1
ATOM 1185 O O . LEU A 1 152 ? -12.227 -3.823 10.901 1.00 98.31 152 LEU A O 1
ATOM 1189 N N . ALA A 1 153 ? -14.313 -4.473 11.396 1.00 98.44 153 ALA A N 1
ATOM 1190 C CA . ALA A 1 153 ? -14.567 -5.115 10.111 1.00 98.44 153 ALA A CA 1
ATOM 1191 C C . ALA A 1 153 ? -14.533 -4.094 8.963 1.00 98.44 153 ALA A C 1
ATOM 1193 O O . ALA A 1 153 ? -13.846 -4.318 7.970 1.00 98.44 153 ALA A O 1
ATOM 1194 N N . ALA A 1 154 ? -15.184 -2.939 9.130 1.00 98.50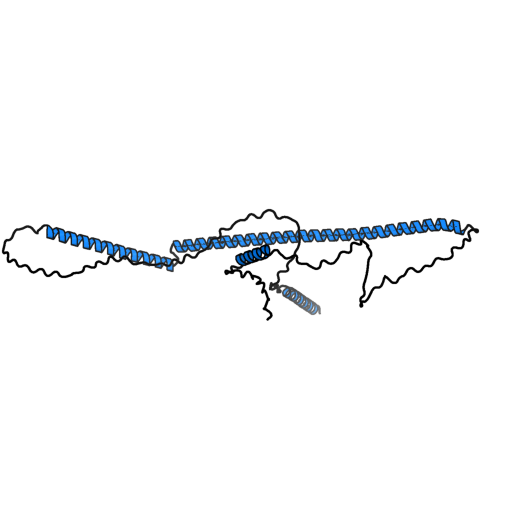 154 ALA A N 1
ATOM 1195 C CA . ALA A 1 154 ? -15.154 -1.866 8.138 1.00 98.50 154 ALA A CA 1
ATOM 1196 C C . ALA A 1 154 ? -13.738 -1.294 7.923 1.00 98.50 154 ALA A C 1
ATOM 1198 O O . ALA A 1 154 ? -13.346 -1.014 6.790 1.00 98.50 154 ALA A O 1
ATOM 1199 N N . GLU A 1 155 ? -12.947 -1.141 8.990 1.00 98.50 155 GLU A N 1
ATOM 1200 C CA . GLU A 1 155 ? -11.551 -0.691 8.906 1.00 98.50 155 GLU A CA 1
ATOM 1201 C C . GLU A 1 155 ? -10.666 -1.706 8.168 1.00 98.50 155 GLU A C 1
ATOM 1203 O O . GLU A 1 155 ? -9.893 -1.332 7.278 1.00 98.50 155 GLU A O 1
ATOM 1208 N N . ARG A 1 156 ? -10.826 -2.999 8.477 1.00 98.62 156 ARG A N 1
ATOM 1209 C CA . ARG A 1 156 ? -10.158 -4.090 7.760 1.00 98.62 156 ARG A CA 1
ATOM 1210 C C . ARG A 1 156 ? -10.504 -4.050 6.276 1.00 98.62 156 ARG A C 1
ATOM 1212 O O . ARG A 1 156 ? -9.599 -4.056 5.448 1.00 98.62 156 ARG A O 1
ATOM 1219 N N . ASP A 1 157 ? -11.787 -3.979 5.940 1.00 98.69 157 ASP A N 1
ATOM 1220 C CA . ASP A 1 157 ? -12.247 -4.017 4.551 1.00 98.69 157 ASP A CA 1
ATOM 1221 C C . ASP A 1 157 ? -11.733 -2.806 3.763 1.00 98.69 157 ASP A C 1
ATOM 1223 O O . ASP A 1 157 ? -11.258 -2.952 2.637 1.00 98.69 157 ASP A O 1
ATOM 1227 N N . ARG A 1 158 ? -11.718 -1.619 4.381 1.00 98.62 158 ARG A N 1
ATOM 1228 C CA . ARG A 1 158 ? -11.111 -0.419 3.792 1.00 98.62 158 ARG A CA 1
ATOM 1229 C C . ARG A 1 158 ? -9.615 -0.598 3.534 1.00 98.62 158 ARG A C 1
ATOM 1231 O O . ARG A 1 158 ? -9.121 -0.187 2.485 1.00 98.62 158 ARG A O 1
ATOM 1238 N N . THR A 1 159 ? -8.900 -1.204 4.476 1.00 98.31 159 THR A N 1
ATOM 1239 C CA . THR A 1 159 ? -7.457 -1.456 4.357 1.00 98.31 159 THR A CA 1
ATOM 1240 C C . THR A 1 159 ? -7.163 -2.450 3.235 1.00 98.31 159 THR A C 1
ATOM 1242 O O . THR A 1 159 ? -6.284 -2.202 2.412 1.00 98.31 159 THR A O 1
ATOM 1245 N N . VAL A 1 160 ? -7.938 -3.535 3.150 1.00 98.62 160 VAL A N 1
ATOM 1246 C CA . VAL A 1 160 ? -7.824 -4.537 2.080 1.00 98.62 160 VAL A CA 1
ATOM 1247 C C . VAL A 1 160 ? -8.113 -3.907 0.718 1.00 98.62 160 VAL A C 1
ATOM 1249 O O . VAL A 1 160 ? -7.309 -4.054 -0.197 1.00 98.62 160 VAL A O 1
ATOM 1252 N N . GLN A 1 161 ? -9.190 -3.127 0.592 1.00 98.69 161 GLN A N 1
ATOM 1253 C CA . GLN A 1 161 ? -9.500 -2.417 -0.653 1.00 98.69 161 GLN A CA 1
ATOM 1254 C C . GLN A 1 161 ? -8.383 -1.451 -1.064 1.00 98.69 161 GLN A C 1
ATOM 1256 O O . GLN A 1 161 ? -8.015 -1.401 -2.237 1.00 98.69 161 GLN A O 1
ATOM 1261 N N . GLY A 1 162 ? -7.812 -0.710 -0.110 1.00 98.38 162 GLY A N 1
ATOM 1262 C CA . GLY A 1 162 ? -6.668 0.164 -0.371 1.00 98.38 162 GLY A CA 1
ATOM 1263 C C . GLY A 1 162 ? -5.443 -0.611 -0.867 1.00 98.38 162 GLY A C 1
ATOM 1264 O O . GLY A 1 162 ? -4.806 -0.204 -1.839 1.00 98.38 162 GLY A O 1
ATOM 1265 N N . ALA A 1 163 ? -5.143 -1.758 -0.252 1.00 98.19 163 ALA A N 1
ATOM 1266 C CA . ALA A 1 163 ? -4.045 -2.625 -0.671 1.00 98.19 163 ALA A CA 1
ATOM 1267 C C . ALA A 1 163 ? -4.266 -3.201 -2.081 1.00 98.19 163 ALA A C 1
ATOM 1269 O O . ALA A 1 163 ? -3.344 -3.188 -2.897 1.00 98.19 163 ALA A O 1
ATOM 1270 N N . GLU A 1 164 ? -5.485 -3.641 -2.402 1.00 98.69 164 GLU A N 1
ATOM 1271 C CA . GLU A 1 164 ? -5.839 -4.137 -3.736 1.00 98.69 164 GLU A CA 1
ATOM 1272 C C . GLU A 1 164 ? -5.699 -3.058 -4.813 1.00 98.69 164 GLU A C 1
ATOM 1274 O O . GLU A 1 164 ? -5.138 -3.313 -5.880 1.00 98.69 164 GLU A O 1
ATOM 1279 N N . GLN A 1 165 ? -6.188 -1.846 -4.543 1.00 98.56 165 GLN A N 1
ATOM 1280 C CA . GLN A 1 165 ? -6.069 -0.716 -5.466 1.00 98.56 165 GLN A CA 1
ATOM 1281 C C . GLN A 1 165 ? -4.602 -0.353 -5.709 1.00 98.56 165 GLN A C 1
ATOM 1283 O O . GLN A 1 165 ? -4.199 -0.181 -6.859 1.00 98.56 165 GLN A O 1
ATOM 1288 N N . ASN A 1 166 ? -3.792 -0.302 -4.649 1.00 98.56 166 ASN A N 1
ATOM 1289 C CA . ASN A 1 166 ? -2.362 -0.039 -4.768 1.00 98.56 166 ASN A CA 1
ATOM 1290 C C . ASN A 1 166 ? -1.647 -1.135 -5.571 1.00 98.56 166 ASN A C 1
ATOM 1292 O O . ASN A 1 166 ? -0.832 -0.837 -6.439 1.00 98.56 166 ASN A O 1
ATOM 1296 N N . HIS A 1 167 ? -1.982 -2.405 -5.334 1.00 98.69 167 HIS A N 1
ATOM 1297 C CA . HIS A 1 167 ? -1.419 -3.510 -6.101 1.00 98.69 167 HIS A CA 1
ATOM 1298 C C . HIS A 1 167 ? -1.745 -3.393 -7.597 1.00 98.69 167 HIS A C 1
ATOM 1300 O O . HIS A 1 167 ? -0.838 -3.474 -8.424 1.00 98.69 167 HIS A O 1
ATOM 1306 N N . ARG A 1 168 ? -3.013 -3.137 -7.950 1.00 98.69 168 ARG A N 1
ATOM 1307 C CA . ARG A 1 168 ? -3.427 -2.930 -9.350 1.00 98.69 168 ARG A CA 1
ATOM 1308 C C . ARG A 1 168 ? -2.669 -1.772 -9.992 1.00 98.69 168 ARG A C 1
ATOM 1310 O O . ARG A 1 168 ? -2.124 -1.938 -11.078 1.00 98.69 168 ARG A O 1
ATOM 1317 N N . TYR A 1 169 ? -2.567 -0.646 -9.288 1.00 98.69 169 TYR A N 1
ATOM 1318 C CA . TYR A 1 169 ? -1.808 0.514 -9.749 1.00 98.69 169 TYR A CA 1
ATOM 1319 C C . TYR A 1 169 ? -0.336 0.176 -10.027 1.00 98.69 169 TYR A C 1
ATOM 1321 O O . TYR A 1 169 ? 0.187 0.526 -11.083 1.00 98.69 169 TYR A O 1
ATOM 1329 N N . LEU A 1 170 ? 0.333 -0.540 -9.118 1.00 98.69 170 LEU A N 1
ATOM 1330 C CA . LEU A 1 170 ? 1.729 -0.940 -9.308 1.00 98.69 170 LEU A CA 1
ATOM 1331 C C . LEU A 1 170 ? 1.892 -1.872 -10.511 1.00 98.69 170 LEU A C 1
ATOM 1333 O O . LEU A 1 170 ? 2.798 -1.676 -11.318 1.00 98.69 170 LEU A O 1
ATOM 1337 N N . VAL A 1 171 ? 1.003 -2.853 -10.672 1.00 98.69 171 VAL A N 1
ATOM 1338 C CA . VAL A 1 171 ? 1.020 -3.753 -11.834 1.00 98.69 171 VAL A CA 1
ATOM 1339 C C . VAL A 1 171 ? 0.863 -2.965 -13.135 1.00 98.69 171 VAL A C 1
ATOM 1341 O O . VAL A 1 171 ? 1.619 -3.196 -14.081 1.00 98.69 171 VAL A O 1
ATOM 1344 N N . GLU A 1 172 ? -0.066 -2.011 -13.194 1.00 98.69 172 GLU A N 1
ATOM 1345 C CA . GLU A 1 172 ? -0.260 -1.149 -14.364 1.00 98.69 172 GLU A CA 1
ATOM 1346 C C . GLU A 1 172 ? 0.966 -0.276 -14.649 1.00 98.69 172 GLU A C 1
ATOM 1348 O O . GLU A 1 172 ? 1.409 -0.196 -15.798 1.00 98.69 172 GLU A O 1
ATOM 1353 N N . LEU A 1 173 ? 1.554 0.322 -13.610 1.00 98.56 173 LEU A N 1
ATOM 1354 C CA . LEU A 1 173 ? 2.761 1.139 -13.706 1.00 98.56 173 LEU A CA 1
ATOM 1355 C C . LEU A 1 173 ? 3.928 0.344 -14.304 1.00 98.56 173 LEU A C 1
ATOM 1357 O O . LEU A 1 173 ? 4.530 0.782 -15.28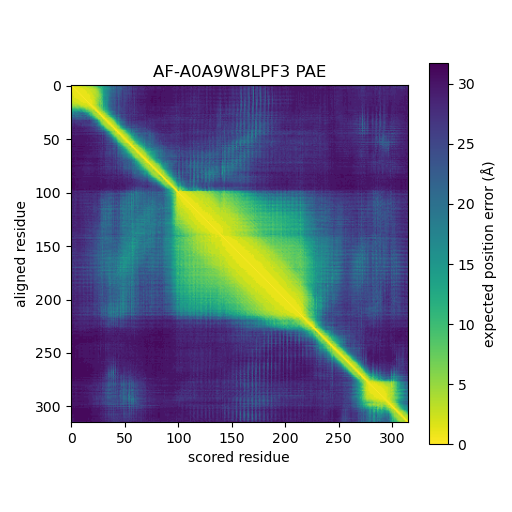5 1.00 98.56 173 LEU A O 1
ATOM 1361 N N . TYR A 1 174 ? 4.220 -0.840 -13.759 1.00 98.56 174 TYR A N 1
ATOM 1362 C CA . TYR A 1 174 ? 5.309 -1.684 -14.257 1.00 98.56 174 TYR A CA 1
ATOM 1363 C C . TYR A 1 174 ? 5.016 -2.252 -15.644 1.00 98.56 174 TYR A C 1
ATOM 1365 O O . TYR A 1 174 ? 5.912 -2.319 -16.482 1.00 98.56 174 TYR A O 1
ATOM 1373 N N . THR A 1 175 ? 3.760 -2.597 -15.934 1.00 98.62 175 THR A N 1
ATOM 1374 C CA . THR A 1 175 ? 3.355 -3.038 -17.276 1.00 98.62 175 THR A CA 1
ATOM 1375 C C . THR A 1 175 ? 3.587 -1.938 -18.306 1.00 98.62 175 THR A C 1
ATOM 1377 O O . THR A 1 175 ? 4.062 -2.208 -19.410 1.00 98.62 175 THR A O 1
ATOM 1380 N N . ARG A 1 176 ? 3.263 -0.689 -17.960 1.00 98.69 176 ARG A N 1
ATOM 1381 C CA . ARG A 1 176 ? 3.513 0.467 -18.819 1.00 98.69 176 ARG A CA 1
ATOM 1382 C C . ARG A 1 176 ? 5.009 0.697 -19.018 1.00 98.69 176 ARG A C 1
ATOM 1384 O O . ARG A 1 176 ? 5.432 0.796 -20.165 1.00 98.69 176 ARG A O 1
ATOM 1391 N N . ALA A 1 177 ? 5.789 0.717 -17.939 1.00 98.62 177 ALA A N 1
ATOM 1392 C CA . ALA A 1 177 ? 7.239 0.893 -18.009 1.00 98.62 177 ALA A CA 1
ATOM 1393 C C . ALA A 1 177 ? 7.897 -0.179 -18.894 1.00 98.62 177 ALA A C 1
ATOM 1395 O O . ALA A 1 177 ? 8.674 0.148 -19.784 1.00 98.62 177 ALA A O 1
ATOM 1396 N N . TYR A 1 178 ? 7.500 -1.445 -18.732 1.00 98.62 178 TYR A N 1
ATOM 1397 C CA . TYR A 1 178 ? 7.981 -2.549 -19.563 1.00 98.62 178 TYR A CA 1
ATOM 1398 C C . TYR A 1 178 ? 7.643 -2.364 -21.051 1.00 98.62 178 TYR A C 1
ATOM 1400 O O . TYR A 1 178 ? 8.473 -2.624 -21.920 1.00 98.62 178 TYR A O 1
ATOM 1408 N N . ARG A 1 179 ? 6.426 -1.904 -21.373 1.00 98.69 179 ARG A N 1
ATOM 1409 C CA . ARG A 1 179 ? 6.029 -1.629 -22.765 1.00 98.69 179 ARG A CA 1
ATOM 1410 C C . ARG A 1 179 ? 6.853 -0.502 -23.380 1.00 98.69 179 ARG A C 1
ATOM 1412 O O . ARG A 1 179 ? 7.248 -0.617 -24.535 1.00 98.69 179 ARG A O 1
ATOM 1419 N N . GLU A 1 180 ? 7.095 0.563 -22.623 1.00 98.62 180 GLU A N 1
ATOM 1420 C CA . GLU A 1 180 ? 7.907 1.700 -23.063 1.00 98.62 180 GLU A CA 1
ATOM 1421 C C . GLU A 1 180 ? 9.369 1.281 -23.283 1.00 98.62 180 GLU A C 1
ATOM 1423 O O . GLU A 1 180 ? 9.930 1.565 -24.340 1.00 98.62 180 GLU A O 1
ATOM 1428 N N . GLU A 1 181 ? 9.957 0.530 -22.348 1.00 98.62 181 GLU A N 1
ATOM 1429 C CA . GLU A 1 181 ? 11.318 -0.007 -22.471 1.00 98.62 181 GLU A CA 1
ATOM 1430 C C . GLU A 1 181 ? 11.454 -0.929 -23.687 1.00 98.62 181 GLU A C 1
ATOM 1432 O O . GLU A 1 181 ? 12.387 -0.797 -24.482 1.00 98.62 181 GLU A O 1
ATOM 1437 N N . ARG A 1 182 ? 10.484 -1.826 -23.885 1.00 98.69 182 ARG A N 1
ATOM 1438 C CA . ARG A 1 182 ? 10.457 -2.714 -25.045 1.00 98.69 182 ARG A CA 1
ATOM 1439 C C . ARG A 1 182 ? 10.364 -1.936 -26.359 1.00 98.69 182 ARG A C 1
ATOM 1441 O O . ARG A 1 182 ? 11.110 -2.239 -27.285 1.00 98.69 182 ARG A O 1
ATOM 1448 N N . ALA A 1 183 ? 9.484 -0.939 -26.444 1.00 98.62 183 ALA A N 1
ATOM 1449 C CA . ALA A 1 183 ? 9.351 -0.110 -27.640 1.00 98.62 183 ALA A CA 1
ATOM 1450 C C . ALA A 1 183 ? 10.642 0.673 -27.938 1.00 98.62 183 ALA A C 1
ATOM 1452 O O . ALA A 1 183 ? 11.058 0.762 -29.093 1.00 98.62 183 ALA A O 1
ATOM 1453 N N . ALA A 1 184 ? 11.311 1.189 -26.902 1.00 98.62 184 ALA A N 1
ATOM 1454 C CA . ALA A 1 184 ? 12.599 1.860 -27.045 1.00 98.62 184 ALA A CA 1
ATOM 1455 C C . ALA A 1 184 ? 13.691 0.903 -27.554 1.00 98.62 184 ALA A C 1
ATOM 1457 O O . ALA A 1 184 ? 14.436 1.257 -28.467 1.00 98.62 184 ALA A O 1
ATOM 1458 N N . ALA A 1 185 ? 13.755 -0.321 -27.021 1.00 98.56 185 ALA A N 1
ATOM 1459 C CA . ALA A 1 185 ? 14.699 -1.343 -27.473 1.00 98.56 185 ALA A CA 1
ATOM 1460 C C . ALA A 1 185 ? 14.446 -1.765 -28.933 1.00 98.56 185 ALA A C 1
ATOM 1462 O O . ALA A 1 185 ? 15.390 -1.905 -29.710 1.00 98.56 185 ALA A O 1
ATOM 1463 N N . GLU A 1 186 ? 13.179 -1.923 -29.326 1.00 98.69 186 GLU A N 1
ATOM 1464 C CA . GLU A 1 186 ? 12.795 -2.236 -30.707 1.00 98.69 186 GLU A CA 1
ATOM 1465 C C . GLU A 1 186 ? 13.157 -1.089 -31.675 1.00 98.69 186 GLU A C 1
ATOM 1467 O O . GLU A 1 186 ? 13.685 -1.358 -32.757 1.00 98.69 186 GLU A O 1
ATOM 1472 N N . SER A 1 187 ? 12.955 0.178 -31.278 1.00 98.50 187 SER A N 1
ATOM 1473 C CA . SER A 1 187 ? 13.383 1.352 -32.063 1.00 98.50 187 SER A CA 1
ATOM 1474 C C . SER A 1 187 ? 14.900 1.394 -32.227 1.00 98.50 187 SER A C 1
ATOM 1476 O O . SER A 1 187 ? 15.392 1.487 -33.350 1.00 98.50 187 SER A O 1
ATOM 1478 N N . ALA A 1 188 ? 15.647 1.239 -31.130 1.00 98.38 188 ALA A N 1
ATOM 1479 C CA . ALA A 1 188 ? 17.107 1.253 -31.150 1.00 98.38 188 ALA A CA 1
ATOM 1480 C C . ALA A 1 188 ? 17.677 0.142 -32.046 1.00 98.38 188 ALA A C 1
ATOM 1482 O O . ALA A 1 188 ? 18.591 0.386 -32.831 1.00 98.38 188 ALA A O 1
ATOM 1483 N N . TYR A 1 189 ? 17.098 -1.062 -31.993 1.00 98.62 189 TYR A N 1
ATOM 1484 C CA . TYR A 1 189 ? 17.478 -2.160 -32.882 1.00 98.62 189 TYR A CA 1
ATOM 1485 C C . TYR A 1 189 ? 17.211 -1.833 -34.359 1.00 98.62 189 TYR A C 1
ATOM 1487 O O . TYR A 1 189 ? 18.044 -2.113 -35.224 1.00 98.62 189 TYR A O 1
ATOM 1495 N N . ALA A 1 190 ? 16.052 -1.245 -34.671 1.00 98.56 190 ALA A N 1
ATOM 1496 C CA . ALA A 1 190 ? 15.713 -0.861 -36.038 1.00 98.56 190 ALA A CA 1
ATOM 1497 C C . ALA A 1 190 ? 16.652 0.232 -36.577 1.00 98.56 190 ALA A C 1
ATOM 1499 O O . ALA A 1 190 ? 17.099 0.136 -37.724 1.00 98.56 190 ALA A O 1
ATOM 1500 N N . GLU A 1 191 ? 16.977 1.224 -35.747 1.00 98.62 191 GLU A N 1
ATOM 1501 C CA . GLU A 1 191 ? 17.927 2.297 -36.050 1.00 98.62 191 GLU A CA 1
ATOM 1502 C C . GLU A 1 191 ? 19.338 1.749 -36.278 1.00 98.62 191 GLU A C 1
ATOM 1504 O O . GLU A 1 191 ? 19.939 2.030 -37.313 1.00 98.62 191 GLU A O 1
ATOM 1509 N N . GLU A 1 192 ? 19.848 0.901 -35.380 1.00 98.50 192 GLU A N 1
ATOM 1510 C CA . GLU A 1 192 ? 21.172 0.287 -35.524 1.00 98.50 192 GLU A CA 1
ATOM 1511 C C . GLU A 1 192 ? 21.255 -0.561 -36.798 1.00 98.50 192 GLU A C 1
ATOM 1513 O O . GLU A 1 192 ? 22.217 -0.467 -37.566 1.00 98.50 192 GLU A O 1
ATOM 1518 N N . ARG A 1 193 ? 20.207 -1.340 -37.084 1.00 98.56 193 ARG A N 1
ATOM 1519 C CA . ARG A 1 193 ? 20.115 -2.116 -38.320 1.00 98.56 193 ARG A CA 1
ATOM 1520 C C . ARG A 1 193 ? 20.174 -1.213 -39.554 1.00 98.56 193 ARG A C 1
ATOM 1522 O O . ARG A 1 193 ? 20.887 -1.543 -40.501 1.00 98.56 193 ARG A O 1
ATOM 1529 N N . GLN A 1 194 ? 19.455 -0.088 -39.554 1.00 98.56 194 GLN A N 1
ATOM 1530 C CA . GLN A 1 194 ? 19.494 0.874 -40.658 1.00 98.56 194 GLN A CA 1
ATOM 1531 C C . GLN A 1 194 ? 20.882 1.511 -40.801 1.00 98.56 194 GLN A C 1
ATOM 1533 O O . GLN A 1 194 ? 21.417 1.556 -41.905 1.00 98.56 194 GLN A O 1
ATOM 1538 N N . MET A 1 195 ? 21.513 1.902 -39.692 1.00 98.44 195 MET A N 1
ATOM 1539 C CA . MET A 1 195 ? 22.869 2.456 -39.695 1.00 98.44 195 MET A CA 1
ATOM 1540 C C . MET A 1 195 ? 23.895 1.495 -40.305 1.00 98.44 195 MET A C 1
ATOM 1542 O O . MET A 1 195 ? 24.798 1.926 -41.024 1.00 98.44 195 MET A O 1
ATOM 1546 N N . VAL A 1 196 ? 23.771 0.188 -40.046 1.00 98.50 196 VAL A N 1
ATOM 1547 C CA . VAL A 1 196 ? 24.639 -0.825 -40.665 1.00 98.50 196 VAL A CA 1
ATOM 1548 C C . VAL A 1 196 ? 24.428 -0.881 -42.180 1.00 98.50 196 VAL A C 1
ATOM 1550 O O . VAL A 1 196 ? 25.412 -0.922 -42.921 1.00 98.50 196 VAL A O 1
ATOM 1553 N N . TYR A 1 197 ? 23.179 -0.841 -42.655 1.00 98.44 197 TYR A N 1
ATOM 1554 C CA . TYR A 1 197 ? 22.890 -0.801 -44.092 1.00 98.44 197 TYR A CA 1
ATOM 1555 C C . TYR A 1 197 ? 23.455 0.454 -44.759 1.00 98.44 197 TYR A C 1
ATOM 1557 O O . TYR A 1 197 ? 24.127 0.340 -45.786 1.00 98.44 197 TYR A O 1
ATOM 1565 N N . ASP A 1 198 ? 23.252 1.624 -44.153 1.00 98.38 198 ASP A N 1
ATOM 1566 C CA . ASP A 1 198 ? 23.754 2.899 -44.670 1.00 98.38 198 ASP A CA 1
ATOM 1567 C C . ASP A 1 198 ? 25.287 2.902 -44.742 1.00 98.38 198 ASP A C 1
ATOM 1569 O O . ASP A 1 198 ? 25.872 3.355 -45.726 1.00 98.38 198 ASP A O 1
ATOM 1573 N N . LYS A 1 199 ? 25.954 2.318 -43.737 1.00 98.56 199 LYS A N 1
ATOM 1574 C CA . LYS A 1 199 ? 27.413 2.164 -43.725 1.00 98.56 199 LYS A CA 1
ATOM 1575 C C . LYS A 1 199 ? 27.908 1.267 -44.861 1.00 98.56 199 LYS A C 1
ATOM 1577 O O . LYS A 1 199 ? 28.865 1.623 -45.541 1.00 98.56 199 LYS A O 1
ATOM 1582 N N . ILE A 1 200 ? 27.263 0.121 -45.088 1.00 98.31 200 ILE A N 1
ATOM 1583 C CA . ILE A 1 200 ? 27.630 -0.787 -46.187 1.00 98.31 200 ILE A CA 1
ATOM 1584 C C . ILE A 1 200 ? 27.411 -0.106 -47.543 1.00 98.31 200 ILE A C 1
ATOM 1586 O O . ILE A 1 200 ? 28.256 -0.229 -48.431 1.00 98.31 200 ILE A O 1
ATOM 1590 N N . ALA A 1 201 ? 26.308 0.627 -47.709 1.00 98.25 201 ALA A N 1
ATOM 1591 C CA . ALA A 1 201 ? 26.033 1.380 -48.929 1.00 98.25 201 ALA A CA 1
ATOM 1592 C C . ALA A 1 201 ? 27.107 2.451 -49.186 1.00 98.25 201 ALA A C 1
ATOM 1594 O O . ALA A 1 201 ? 27.664 2.507 -50.283 1.00 98.25 201 ALA A O 1
ATOM 1595 N N . ALA A 1 202 ? 27.472 3.224 -48.157 1.00 98.38 202 ALA A N 1
ATOM 1596 C CA . ALA A 1 202 ? 28.535 4.223 -48.239 1.00 98.38 202 ALA A CA 1
ATOM 1597 C C . ALA A 1 202 ? 29.898 3.604 -48.602 1.00 98.38 202 ALA A C 1
ATOM 1599 O O . ALA A 1 202 ? 30.590 4.124 -49.479 1.00 98.38 202 ALA A O 1
ATOM 1600 N N . ASP A 1 203 ? 30.261 2.465 -48.000 1.00 98.38 203 ASP A N 1
ATOM 1601 C CA . ASP A 1 203 ? 31.499 1.740 -48.318 1.00 98.38 203 ASP A CA 1
ATOM 1602 C C . ASP A 1 203 ? 31.521 1.254 -49.783 1.00 98.38 203 ASP A C 1
ATOM 1604 O O . ASP A 1 203 ? 32.567 1.282 -50.441 1.00 98.38 203 ASP A O 1
ATOM 1608 N N . ILE A 1 204 ? 30.379 0.801 -50.320 1.00 98.25 204 ILE A N 1
ATOM 1609 C CA . ILE A 1 204 ? 30.253 0.383 -51.727 1.00 98.25 204 ILE A CA 1
ATOM 1610 C C . ILE A 1 204 ? 30.434 1.580 -52.664 1.00 98.25 204 ILE A C 1
ATOM 1612 O O . ILE A 1 204 ? 31.174 1.477 -53.648 1.00 98.25 204 ILE A O 1
ATOM 1616 N N . ASP A 1 205 ? 29.793 2.708 -52.368 1.00 98.19 205 ASP A N 1
ATOM 1617 C CA . ASP A 1 205 ? 29.886 3.911 -53.194 1.00 98.19 205 ASP A CA 1
ATOM 1618 C C . ASP A 1 205 ? 31.287 4.531 -53.148 1.00 98.19 205 ASP A C 1
ATOM 1620 O O . ASP A 1 205 ? 31.810 4.940 -54.188 1.00 98.19 205 ASP A O 1
ATOM 1624 N N . GLU A 1 206 ? 31.960 4.507 -51.994 1.00 97.94 206 GLU A N 1
ATOM 1625 C CA . GLU A 1 206 ? 33.358 4.924 -51.894 1.00 97.94 206 GLU A CA 1
ATOM 1626 C C . GLU A 1 206 ? 34.275 4.027 -52.738 1.00 97.94 206 GLU A C 1
ATOM 1628 O O . GLU A 1 206 ? 35.120 4.534 -53.479 1.00 97.94 206 GLU A O 1
ATOM 1633 N N . ARG A 1 207 ? 34.095 2.699 -52.694 1.00 97.75 207 ARG A N 1
ATOM 1634 C CA . ARG A 1 207 ? 34.867 1.767 -53.537 1.00 97.75 207 ARG A CA 1
ATOM 1635 C C . ARG A 1 207 ? 34.615 2.002 -55.023 1.00 97.75 207 ARG A C 1
ATOM 1637 O O . ARG A 1 207 ? 35.566 2.008 -55.798 1.00 97.75 207 ARG A O 1
ATOM 1644 N N . ARG A 1 208 ? 33.362 2.235 -55.428 1.00 97.44 208 ARG A N 1
ATOM 1645 C CA . ARG A 1 208 ? 33.015 2.589 -56.815 1.00 97.44 208 ARG A CA 1
ATOM 1646 C C . ARG A 1 208 ? 33.682 3.890 -57.246 1.00 97.44 208 ARG A C 1
ATOM 1648 O O . ARG A 1 208 ? 34.221 3.949 -58.349 1.00 97.44 208 ARG A O 1
ATOM 1655 N N . ARG A 1 209 ? 33.676 4.910 -56.381 1.00 97.81 209 ARG A N 1
ATOM 1656 C CA . ARG A 1 209 ? 34.343 6.189 -56.644 1.00 97.81 209 ARG A CA 1
ATOM 1657 C C . ARG A 1 209 ? 35.848 6.000 -56.814 1.00 97.81 209 ARG A C 1
ATOM 1659 O O . ARG A 1 209 ? 36.384 6.450 -57.818 1.00 97.81 209 ARG A O 1
ATOM 1666 N N . ARG A 1 210 ? 36.505 5.278 -55.899 1.00 96.88 210 ARG A N 1
ATOM 1667 C CA . ARG A 1 210 ? 37.947 4.988 -55.981 1.00 96.88 210 ARG A CA 1
ATOM 1668 C C . ARG A 1 210 ? 38.312 4.228 -57.255 1.00 96.88 210 ARG A C 1
ATOM 1670 O O . ARG A 1 210 ? 39.231 4.634 -57.945 1.00 96.88 210 ARG A O 1
ATOM 1677 N N . LEU A 1 211 ? 37.555 3.191 -57.622 1.00 95.38 211 LEU A N 1
ATOM 1678 C CA . LEU A 1 211 ? 37.793 2.451 -58.869 1.00 95.38 211 LEU A CA 1
ATOM 1679 C C . LEU A 1 211 ? 37.630 3.332 -60.115 1.00 95.38 211 LEU A C 1
ATOM 1681 O O . LEU A 1 211 ? 38.343 3.147 -61.099 1.00 95.38 211 LEU A O 1
ATOM 1685 N N . LYS A 1 212 ? 36.699 4.292 -60.087 1.00 95.75 212 LYS A N 1
ATOM 1686 C CA . LYS A 1 212 ? 36.542 5.270 -61.166 1.00 95.75 212 LYS A CA 1
ATOM 1687 C C . LYS A 1 212 ? 37.731 6.234 -61.225 1.00 95.75 212 LYS A C 1
ATOM 1689 O O . LYS A 1 212 ? 38.279 6.424 -62.299 1.00 95.75 212 LYS A O 1
ATOM 1694 N N . GLU A 1 213 ? 38.157 6.776 -60.085 1.00 94.44 213 GLU A N 1
ATOM 1695 C CA . GLU A 1 213 ? 39.341 7.643 -59.980 1.00 94.44 213 GLU A CA 1
ATOM 1696 C C . GLU A 1 213 ? 40.622 6.920 -60.438 1.00 94.44 213 GLU A C 1
ATOM 1698 O O . GLU A 1 213 ? 41.427 7.494 -61.165 1.00 94.44 213 GLU A O 1
ATOM 1703 N N . GLU A 1 214 ? 40.795 5.645 -60.075 1.00 92.94 214 GLU A N 1
ATOM 1704 C CA . GLU A 1 214 ? 41.913 4.803 -60.524 1.00 92.94 214 GLU A CA 1
ATOM 1705 C C . GLU A 1 214 ? 41.862 4.541 -62.035 1.00 92.94 214 GLU A C 1
ATOM 1707 O O . GLU A 1 214 ? 42.891 4.620 -62.706 1.00 92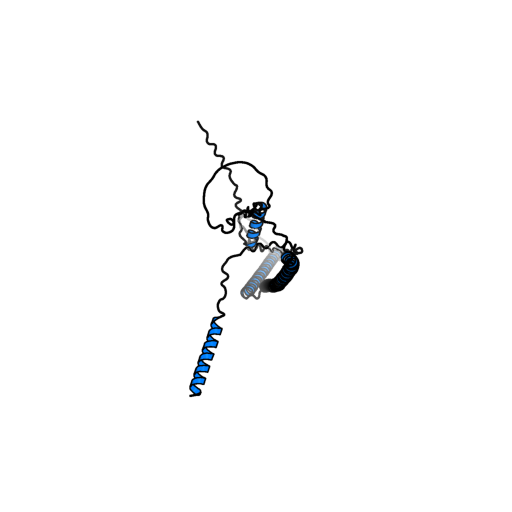.94 214 GLU A O 1
ATOM 1712 N N . LYS A 1 215 ? 40.674 4.273 -62.593 1.00 93.56 215 LYS A N 1
ATOM 1713 C CA . LYS A 1 215 ? 40.485 4.109 -64.041 1.00 93.56 215 LYS A CA 1
ATOM 1714 C C . LYS A 1 215 ? 40.820 5.395 -64.802 1.00 93.56 215 LYS A C 1
ATOM 1716 O O . LYS A 1 215 ? 41.577 5.336 -65.767 1.00 93.56 215 LYS A O 1
ATOM 1721 N N . ASP A 1 216 ? 40.278 6.529 -64.364 1.00 90.19 216 ASP A N 1
ATOM 1722 C CA . ASP A 1 216 ? 40.507 7.834 -64.992 1.00 90.19 216 ASP A CA 1
ATOM 1723 C C . ASP A 1 216 ? 41.994 8.242 -64.870 1.00 90.19 216 ASP A C 1
ATOM 1725 O O . ASP A 1 216 ? 42.571 8.810 -65.795 1.00 90.19 216 ASP A O 1
ATOM 1729 N N . GLY A 1 217 ? 42.659 7.884 -63.763 1.00 86.19 217 GLY A N 1
ATOM 1730 C CA . GLY A 1 217 ? 44.099 8.088 -63.580 1.00 86.19 217 GLY A CA 1
ATOM 1731 C C . GLY A 1 217 ? 44.985 7.208 -64.475 1.00 86.19 217 GLY A C 1
ATOM 1732 O O . GLY A 1 217 ? 46.045 7.659 -64.913 1.00 86.19 217 GLY A O 1
ATOM 1733 N N . LEU A 1 218 ? 44.569 5.971 -64.775 1.00 80.38 218 LEU A N 1
ATOM 1734 C CA . LEU A 1 218 ? 45.298 5.085 -65.690 1.00 80.38 218 LEU A CA 1
ATOM 1735 C C . LEU A 1 218 ? 45.246 5.574 -67.141 1.00 80.38 218 LEU A C 1
ATOM 1737 O O . LEU A 1 218 ? 46.261 5.463 -67.828 1.00 80.38 218 LEU A O 1
ATOM 1741 N N . ASP A 1 219 ? 44.124 6.149 -67.580 1.00 73.19 219 ASP A N 1
ATOM 1742 C CA . ASP A 1 219 ? 43.960 6.702 -68.935 1.00 73.19 219 ASP A CA 1
ATOM 1743 C C . ASP A 1 219 ? 44.972 7.837 -69.192 1.00 73.19 219 ASP A C 1
ATOM 1745 O O . ASP A 1 219 ? 45.723 7.816 -70.165 1.00 73.19 219 ASP A O 1
ATOM 1749 N N . ILE A 1 220 ? 45.133 8.738 -68.215 1.00 69.25 220 ILE A N 1
ATOM 1750 C CA . ILE A 1 220 ? 46.144 9.813 -68.245 1.00 69.25 220 ILE A CA 1
ATOM 1751 C C . ILE A 1 220 ? 47.576 9.244 -68.261 1.00 69.25 220 ILE A C 1
ATOM 1753 O O . ILE A 1 220 ? 48.477 9.805 -68.884 1.00 69.25 220 ILE A O 1
ATOM 1757 N N . SER A 1 221 ? 47.815 8.121 -67.575 1.00 61.50 221 SER A N 1
ATOM 1758 C CA . SER A 1 221 ? 49.136 7.480 -67.559 1.00 61.50 221 SER A CA 1
ATOM 1759 C C . SER A 1 221 ? 49.465 6.749 -68.865 1.00 61.50 221 SER A C 1
ATOM 1761 O O . SER A 1 221 ? 50.640 6.639 -69.214 1.00 61.50 221 SER A O 1
ATOM 1763 N N . MET A 1 222 ? 48.457 6.268 -69.601 1.00 60.84 222 MET A N 1
ATOM 1764 C CA . MET A 1 222 ? 48.661 5.550 -70.859 1.00 60.84 222 MET A CA 1
ATOM 1765 C C . MET A 1 222 ? 49.158 6.499 -71.958 1.00 60.84 222 MET A C 1
ATOM 1767 O O . MET A 1 222 ? 50.086 6.137 -72.683 1.00 60.84 222 MET A O 1
ATOM 1771 N N . ASP A 1 223 ? 48.657 7.739 -71.987 1.00 60.62 223 ASP A N 1
ATOM 1772 C CA . ASP A 1 223 ? 49.183 8.813 -72.845 1.00 60.62 223 ASP A CA 1
ATOM 1773 C C . ASP A 1 223 ? 50.65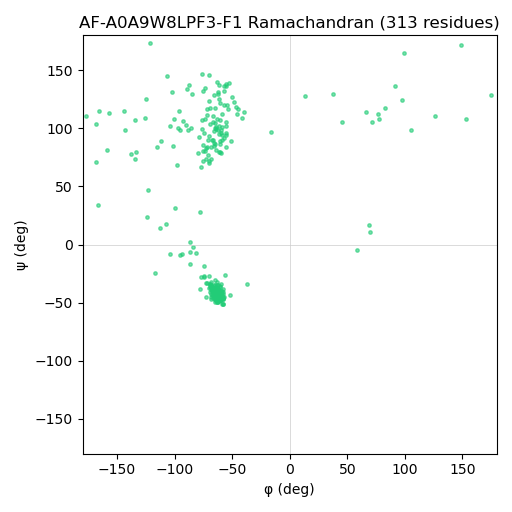3 9.140 -72.530 1.00 60.62 223 ASP A C 1
ATOM 1775 O O . ASP A 1 223 ? 51.454 9.374 -73.435 1.00 60.62 223 ASP A O 1
ATOM 1779 N N . PHE A 1 224 ? 51.058 9.062 -71.258 1.00 59.00 224 PHE A N 1
ATOM 1780 C CA . PHE A 1 224 ? 52.450 9.288 -70.853 1.00 59.00 224 PHE A CA 1
ATOM 1781 C C . PHE A 1 224 ? 53.387 8.115 -71.204 1.00 59.00 224 PHE A C 1
ATOM 1783 O O . PHE A 1 224 ? 54.584 8.313 -71.406 1.00 59.00 224 PHE A O 1
ATOM 1790 N N . VAL A 1 225 ? 52.872 6.882 -71.291 1.00 59.53 225 VAL A N 1
ATOM 1791 C CA . VAL A 1 225 ? 53.661 5.685 -71.651 1.00 59.53 225 VAL A CA 1
ATOM 1792 C C . VAL A 1 225 ? 53.941 5.609 -73.157 1.00 59.53 225 VAL A C 1
ATOM 1794 O O . VAL A 1 225 ? 54.977 5.071 -73.552 1.00 59.53 225 VAL A O 1
ATOM 1797 N N . PHE A 1 226 ? 53.075 6.177 -74.001 1.00 58.00 226 PHE A N 1
ATOM 1798 C CA . PHE A 1 226 ? 53.319 6.281 -75.444 1.00 58.00 226 PHE A CA 1
ATOM 1799 C C . PHE A 1 226 ? 54.165 7.495 -75.851 1.00 58.00 226 PHE A C 1
ATOM 1801 O O . PHE A 1 226 ? 54.520 7.602 -77.024 1.00 58.00 226 PHE A O 1
ATOM 1808 N N . GLU A 1 227 ? 54.561 8.363 -74.915 1.00 51.53 227 GLU A N 1
ATOM 1809 C CA . GLU A 1 227 ? 55.520 9.441 -75.161 1.00 51.53 227 GLU A CA 1
ATOM 1810 C C . GLU A 1 227 ? 56.965 8.950 -74.892 1.00 51.53 227 GLU A C 1
ATOM 1812 O O . GLU A 1 227 ? 57.399 8.852 -73.740 1.00 51.53 227 GLU A O 1
ATOM 1817 N N . PRO A 1 228 ? 57.780 8.638 -75.924 1.00 50.19 228 PRO A N 1
ATOM 1818 C CA . PRO A 1 228 ? 59.068 7.951 -75.773 1.00 50.19 228 PRO A CA 1
ATOM 1819 C C . PRO A 1 228 ? 60.212 8.869 -75.287 1.00 50.19 228 PRO A C 1
ATOM 1821 O O . PRO A 1 228 ? 61.379 8.628 -75.597 1.00 50.19 228 PRO A O 1
ATOM 1824 N N . GLY A 1 229 ? 59.905 9.934 -74.538 1.00 58.22 229 GLY A N 1
ATOM 1825 C CA . GLY A 1 229 ? 60.864 10.973 -74.144 1.00 58.22 229 GLY A CA 1
ATOM 1826 C C . GLY A 1 229 ? 61.124 11.118 -72.643 1.00 58.22 229 GLY A C 1
ATOM 1827 O O . GLY A 1 229 ? 62.197 11.584 -72.258 1.00 58.22 229 GLY A O 1
ATOM 1828 N N . SER A 1 230 ? 60.206 10.712 -71.761 1.00 51.72 230 SER A N 1
ATOM 1829 C CA . SER A 1 230 ? 60.282 11.126 -70.350 1.00 51.72 230 SER A CA 1
ATOM 1830 C C . SER A 1 230 ? 60.931 10.086 -69.433 1.00 51.72 230 SER A C 1
ATOM 1832 O O . SER A 1 230 ? 60.323 9.492 -68.544 1.00 51.72 230 SER A O 1
ATOM 1834 N N . ARG A 1 231 ? 62.238 9.880 -69.620 1.00 56.38 231 ARG A N 1
ATOM 1835 C CA . ARG A 1 231 ? 63.095 9.235 -68.616 1.00 56.38 231 ARG A CA 1
ATOM 1836 C C . ARG A 1 231 ? 63.475 10.249 -67.537 1.00 56.38 231 ARG A C 1
ATOM 1838 O O . ARG A 1 231 ? 64.602 10.736 -67.527 1.00 56.38 231 ARG A O 1
ATOM 1845 N N . THR A 1 232 ? 62.589 10.542 -66.589 1.00 50.59 232 THR A N 1
ATOM 1846 C CA . THR A 1 232 ? 62.990 11.272 -65.373 1.00 50.59 232 THR A CA 1
ATOM 1847 C C . THR A 1 232 ? 62.916 10.379 -64.137 1.00 50.59 232 THR A C 1
ATOM 1849 O O . THR A 1 232 ? 61.928 10.244 -63.429 1.00 50.59 232 THR A O 1
ATOM 1852 N N . SER A 1 233 ? 64.057 9.724 -63.919 1.00 56.72 233 SER A N 1
ATOM 1853 C CA . SER A 1 233 ? 64.609 9.244 -62.651 1.00 56.72 233 SER A CA 1
ATOM 1854 C C . SER A 1 233 ? 63.976 9.850 -61.382 1.00 56.72 233 SER A C 1
ATOM 1856 O O . SER A 1 233 ? 64.452 10.867 -60.878 1.00 56.72 233 SER A O 1
ATOM 1858 N N . SER A 1 234 ? 63.016 9.152 -60.772 1.00 49.50 234 SER A N 1
ATOM 1859 C CA . SER A 1 234 ? 62.609 9.398 -59.382 1.00 49.50 234 SER A CA 1
ATOM 1860 C C . SER A 1 234 ? 63.235 8.342 -58.469 1.00 49.50 234 SER A C 1
ATOM 1862 O O . SER A 1 234 ? 62.673 7.282 -58.190 1.00 49.50 234 SER A O 1
ATOM 1864 N N . LYS A 1 235 ? 64.479 8.605 -58.052 1.00 61.25 235 LYS A N 1
ATOM 1865 C CA . LYS A 1 235 ? 65.170 7.835 -57.013 1.00 61.25 235 LYS A CA 1
ATOM 1866 C C . LYS A 1 235 ? 64.866 8.442 -55.645 1.00 61.25 235 LYS A C 1
ATOM 1868 O O . LYS A 1 235 ? 65.100 9.624 -55.433 1.00 61.25 235 LYS A O 1
ATOM 1873 N N . ARG A 1 236 ? 64.536 7.549 -54.705 1.00 60.78 236 ARG A N 1
ATOM 1874 C CA . ARG A 1 236 ? 64.605 7.697 -53.238 1.00 60.78 236 ARG A CA 1
ATOM 1875 C C . ARG A 1 236 ? 63.658 8.719 -52.604 1.00 60.78 236 ARG A C 1
ATOM 1877 O O . ARG A 1 236 ? 63.927 9.908 -52.596 1.00 60.78 236 ARG A O 1
ATOM 1884 N N . ASN A 1 237 ? 62.726 8.197 -51.806 1.00 54.84 237 ASN A N 1
ATOM 1885 C CA . ASN A 1 237 ? 62.828 8.345 -50.349 1.00 54.84 237 ASN A CA 1
ATOM 1886 C C . ASN A 1 237 ? 62.009 7.269 -49.629 1.00 54.84 237 ASN A C 1
ATOM 1888 O O . ASN A 1 237 ? 60.907 7.495 -49.140 1.00 54.84 237 ASN A O 1
ATOM 1892 N N . LEU A 1 238 ? 62.612 6.084 -49.515 1.00 59.66 238 LEU A N 1
ATOM 1893 C CA . LEU A 1 238 ? 62.188 5.069 -48.562 1.00 59.66 238 LEU A CA 1
ATOM 1894 C C . LEU A 1 238 ? 62.668 5.496 -47.165 1.00 59.66 238 LEU A C 1
ATOM 1896 O O . LEU A 1 238 ? 63.716 5.062 -46.691 1.00 59.66 238 LEU A O 1
ATOM 1900 N N . ARG A 1 239 ? 61.941 6.403 -46.508 1.00 67.06 239 ARG A N 1
ATOM 1901 C CA . ARG A 1 239 ? 62.115 6.633 -45.069 1.00 67.06 239 ARG A CA 1
ATOM 1902 C C . ARG A 1 239 ? 61.075 5.805 -44.331 1.00 67.06 239 ARG A C 1
ATOM 1904 O O . ARG A 1 239 ? 59.929 6.219 -44.197 1.00 67.06 239 ARG A O 1
ATOM 1911 N N . ARG A 1 240 ? 61.519 4.637 -43.850 1.00 56.41 240 ARG A N 1
ATOM 1912 C CA . ARG A 1 240 ? 60.886 3.878 -42.765 1.00 56.41 240 ARG A CA 1
ATOM 1913 C C . ARG A 1 240 ? 60.450 4.857 -41.668 1.00 56.41 240 ARG A C 1
ATOM 1915 O O . ARG A 1 240 ? 61.298 5.405 -40.968 1.00 56.41 240 ARG A O 1
ATOM 1922 N N . ARG A 1 241 ? 59.147 5.083 -41.518 1.00 59.81 241 ARG A N 1
ATOM 1923 C CA . ARG A 1 241 ? 58.571 5.541 -40.250 1.00 59.81 241 ARG A CA 1
ATOM 1924 C C . ARG A 1 241 ? 57.932 4.322 -39.596 1.00 59.81 241 ARG A C 1
ATOM 1926 O O . ARG A 1 241 ? 57.297 3.526 -40.279 1.00 59.81 241 ARG A O 1
ATOM 1933 N N . GLY A 1 242 ? 58.260 4.147 -38.320 1.00 57.59 242 GLY A N 1
ATOM 1934 C CA . GLY A 1 242 ? 58.160 2.904 -37.569 1.00 57.59 242 GLY A CA 1
ATOM 1935 C C . GLY A 1 242 ? 56.777 2.267 -37.575 1.00 57.59 242 GLY A C 1
ATOM 1936 O O . GLY A 1 242 ? 55.765 2.933 -37.377 1.00 57.59 242 GLY A O 1
ATOM 1937 N N . MET A 1 243 ? 56.789 0.950 -37.756 1.00 55.94 243 MET A N 1
ATOM 1938 C CA . MET A 1 243 ? 55.643 0.055 -37.637 1.00 55.94 243 MET A CA 1
ATOM 1939 C C . MET A 1 243 ? 55.646 -0.655 -36.271 1.00 55.94 243 MET A C 1
ATOM 1941 O O . MET A 1 243 ? 55.172 -1.776 -36.165 1.00 55.94 243 MET A O 1
ATOM 1945 N N . ASP A 1 244 ? 56.161 -0.001 -35.222 1.00 54.69 244 ASP A N 1
ATOM 1946 C CA . ASP A 1 244 ? 56.330 -0.607 -33.888 1.00 54.69 244 ASP A CA 1
ATOM 1947 C C . ASP A 1 244 ? 55.335 -0.069 -32.843 1.00 54.69 244 ASP A C 1
ATOM 1949 O O . ASP A 1 244 ? 55.531 -0.238 -31.647 1.00 54.69 244 ASP A O 1
ATOM 1953 N N . SER A 1 245 ? 54.238 0.571 -33.269 1.00 51.41 245 SER A N 1
ATOM 1954 C CA . SER A 1 245 ? 53.190 1.055 -32.348 1.00 51.41 245 SER A CA 1
ATOM 1955 C C . SER A 1 245 ? 51.846 0.322 -32.480 1.00 51.41 245 SER A C 1
ATOM 1957 O O . SER A 1 245 ? 50.846 0.819 -31.964 1.00 51.41 245 SER A O 1
ATOM 1959 N N . LEU A 1 246 ? 51.792 -0.831 -33.164 1.00 51.44 246 LEU A N 1
ATOM 1960 C CA . LEU A 1 246 ? 50.534 -1.568 -33.375 1.00 51.44 246 LEU A CA 1
ATOM 1961 C C . LEU A 1 246 ? 50.366 -2.825 -32.501 1.00 51.44 246 LEU A C 1
ATOM 1963 O O . LEU A 1 246 ? 49.274 -3.376 -32.475 1.00 51.44 246 LEU A O 1
ATOM 1967 N N . LEU A 1 247 ? 51.380 -3.279 -31.754 1.00 49.16 247 LEU A N 1
ATOM 1968 C CA . LEU A 1 247 ? 51.270 -4.488 -30.919 1.00 49.16 247 LEU A CA 1
ATOM 1969 C C . LEU A 1 247 ? 51.849 -4.255 -29.515 1.00 49.16 247 LEU A C 1
ATOM 1971 O O . LEU A 1 247 ? 52.936 -4.714 -29.184 1.00 49.16 247 LEU A O 1
ATOM 1975 N N . GLY A 1 248 ? 51.116 -3.499 -28.695 1.00 38.91 248 GLY A N 1
ATOM 1976 C CA . GLY A 1 248 ? 51.406 -3.315 -27.273 1.00 38.91 248 GLY A CA 1
ATOM 1977 C C . GLY A 1 248 ? 50.783 -4.423 -26.424 1.00 38.91 248 GLY A C 1
ATOM 1978 O O . GLY A 1 248 ? 49.597 -4.359 -26.110 1.00 38.91 248 GLY A O 1
ATOM 1979 N N . PHE A 1 249 ? 51.598 -5.404 -26.036 1.00 45.00 249 PHE A N 1
ATOM 1980 C CA . PHE A 1 249 ? 51.338 -6.382 -24.974 1.00 45.00 249 PHE A CA 1
ATOM 1981 C C . PHE A 1 249 ? 52.505 -6.331 -23.964 1.00 45.00 249 PHE A C 1
ATOM 1983 O O . PHE A 1 249 ? 53.646 -6.514 -24.375 1.00 45.00 249 PHE A O 1
ATOM 1990 N N . GLY A 1 250 ? 52.197 -6.119 -22.673 1.00 38.78 250 GLY A N 1
ATOM 1991 C CA . GLY A 1 250 ? 53.066 -6.328 -21.487 1.00 38.78 250 GLY A CA 1
ATOM 1992 C C . GLY A 1 250 ? 54.129 -5.243 -21.231 1.00 38.78 250 GLY A C 1
ATOM 1993 O O . GLY A 1 250 ? 55.011 -5.052 -22.052 1.00 38.78 250 GLY A O 1
ATOM 1994 N N . ASP A 1 251 ? 54.038 -4.365 -20.228 1.00 39.12 251 ASP A N 1
ATOM 1995 C CA . ASP A 1 251 ? 54.080 -4.522 -18.755 1.00 39.12 251 ASP A CA 1
ATOM 1996 C C . ASP A 1 251 ? 55.497 -4.390 -18.131 1.00 39.12 251 ASP A C 1
ATOM 1998 O O . ASP A 1 251 ? 56.475 -4.940 -18.626 1.00 39.12 251 ASP A O 1
ATOM 2002 N N . ALA A 1 252 ? 55.521 -3.655 -17.009 1.00 44.31 252 ALA A N 1
ATOM 2003 C CA . ALA A 1 252 ? 56.522 -3.507 -15.944 1.00 44.31 252 ALA A CA 1
ATOM 2004 C C . ALA A 1 252 ? 57.812 -2.662 -16.132 1.00 44.31 252 ALA A C 1
ATOM 2006 O O . ALA A 1 252 ? 58.799 -3.087 -16.724 1.00 44.31 252 ALA A O 1
ATOM 2007 N N . GLY A 1 253 ? 57.871 -1.544 -15.381 1.00 36.78 253 GLY A N 1
ATOM 2008 C CA . GLY A 1 253 ? 59.009 -1.276 -14.481 1.00 36.78 253 GLY A CA 1
ATOM 2009 C C . GLY A 1 253 ? 59.764 0.062 -14.600 1.00 36.78 253 GLY A C 1
ATOM 2010 O O . GLY A 1 253 ? 60.587 0.232 -15.487 1.00 36.78 253 GLY A O 1
ATOM 2011 N N . GLY A 1 254 ? 59.621 0.934 -13.588 1.00 35.75 254 GLY A N 1
ATOM 2012 C CA . GLY A 1 254 ? 60.770 1.676 -13.028 1.00 35.75 254 GLY A CA 1
ATOM 2013 C C . GLY A 1 254 ? 60.951 3.171 -13.355 1.00 35.75 254 GLY A C 1
ATOM 2014 O O . GLY A 1 254 ? 61.530 3.535 -14.365 1.00 35.75 254 GLY A O 1
ATOM 2015 N N . ALA A 1 255 ? 60.512 4.010 -12.409 1.00 40.41 255 ALA A N 1
ATOM 2016 C CA . ALA A 1 255 ? 61.042 5.307 -11.946 1.00 40.41 255 ALA A CA 1
ATOM 2017 C C . ALA A 1 255 ? 62.129 6.076 -12.747 1.00 40.41 255 ALA A C 1
ATOM 2019 O O . ALA A 1 255 ? 63.243 5.589 -12.887 1.00 40.41 255 ALA A O 1
ATOM 2020 N N . ALA A 1 256 ? 61.868 7.365 -13.046 1.00 41.00 256 ALA A N 1
ATOM 2021 C CA . ALA A 1 256 ? 62.643 8.528 -12.552 1.00 41.00 256 ALA A CA 1
ATOM 2022 C C . ALA A 1 256 ? 62.191 9.881 -13.173 1.00 41.00 256 ALA A C 1
ATOM 2024 O O . ALA A 1 256 ? 62.094 10.038 -14.382 1.00 41.00 256 ALA A O 1
ATOM 2025 N N . THR A 1 257 ? 61.925 10.845 -12.283 1.00 41.50 257 THR A N 1
ATOM 2026 C CA . THR A 1 257 ? 62.209 12.300 -12.316 1.00 41.50 257 THR A CA 1
ATOM 2027 C C . THR A 1 257 ? 62.124 13.163 -13.598 1.00 41.50 257 THR A C 1
ATOM 2029 O O . THR A 1 257 ? 62.893 13.002 -14.535 1.00 41.50 257 THR A O 1
ATOM 2032 N N . ALA A 1 258 ? 61.382 14.269 -13.416 1.00 41.81 258 ALA A N 1
ATOM 2033 C CA . ALA A 1 258 ? 61.683 15.662 -13.797 1.00 41.81 258 ALA A CA 1
ATOM 2034 C C . ALA A 1 258 ? 61.115 16.276 -15.103 1.00 41.81 258 ALA A C 1
ATOM 2036 O O . ALA A 1 258 ? 61.397 15.860 -16.215 1.00 41.81 258 ALA A O 1
ATOM 2037 N N . ALA A 1 259 ? 60.428 17.404 -14.864 1.00 40.28 259 ALA A N 1
ATOM 2038 C CA . ALA A 1 259 ? 60.386 18.649 -15.638 1.00 40.28 259 ALA A CA 1
ATOM 2039 C C . ALA A 1 259 ? 59.668 18.704 -17.007 1.00 40.28 259 ALA A C 1
ATOM 2041 O O . ALA A 1 259 ? 60.222 18.382 -18.046 1.00 40.28 259 ALA A O 1
ATOM 2042 N N . GLY A 1 260 ? 58.491 19.348 -16.980 1.00 38.56 260 GLY A N 1
ATOM 2043 C CA . GLY A 1 260 ? 58.170 20.485 -17.856 1.00 38.56 260 GLY A CA 1
ATOM 2044 C C . GLY A 1 260 ? 57.681 20.196 -19.279 1.00 38.56 260 GLY A C 1
ATOM 2045 O O . GLY A 1 260 ? 58.437 19.756 -20.131 1.00 38.56 260 GLY A O 1
ATOM 2046 N N . GLY A 1 261 ? 56.444 20.604 -19.589 1.00 36.78 261 GLY A N 1
ATOM 2047 C CA . GLY A 1 261 ? 56.038 20.830 -20.983 1.00 36.78 261 GLY A CA 1
ATOM 2048 C C . GLY A 1 261 ? 54.551 20.648 -21.259 1.00 36.78 261 GLY A C 1
ATOM 2049 O O . GLY A 1 261 ? 54.039 19.538 -21.272 1.00 36.78 261 GLY A O 1
ATOM 2050 N N . ARG A 1 262 ? 53.863 21.766 -21.497 1.00 47.34 262 ARG A N 1
ATOM 2051 C CA . ARG A 1 262 ? 52.444 21.895 -21.863 1.00 47.34 262 ARG A CA 1
ATOM 2052 C C . ARG A 1 262 ? 52.046 21.046 -23.079 1.00 47.34 262 ARG A C 1
ATOM 2054 O O . ARG A 1 262 ? 52.694 21.107 -24.115 1.00 47.34 262 ARG A O 1
ATOM 2061 N N . GLY A 1 263 ? 50.872 20.422 -22.999 1.00 39.81 263 GLY A N 1
ATOM 2062 C CA . GLY A 1 263 ? 50.145 19.902 -24.155 1.00 39.81 263 GLY A CA 1
ATOM 2063 C C . GLY A 1 263 ? 48.729 19.502 -23.761 1.00 39.81 263 GLY A C 1
ATOM 2064 O O . GLY A 1 263 ? 48.528 18.483 -23.107 1.00 39.81 263 GLY A O 1
ATOM 2065 N N . GLN A 1 264 ? 47.744 20.332 -24.108 1.00 54.09 264 GLN A N 1
ATOM 2066 C CA . GLN A 1 264 ? 46.336 20.015 -23.899 1.00 54.09 264 GLN A CA 1
ATOM 2067 C C . GLN A 1 264 ? 45.946 18.809 -24.758 1.00 54.09 264 GLN A C 1
ATOM 2069 O O . GLN A 1 264 ? 45.982 18.851 -25.983 1.00 54.09 264 GLN A O 1
ATOM 2074 N N . SER A 1 265 ? 45.544 17.728 -24.105 1.00 41.59 265 SER A N 1
ATOM 2075 C CA . SER A 1 265 ? 44.806 16.635 -24.725 1.00 41.59 265 SER A CA 1
ATOM 2076 C C . SER A 1 265 ? 43.808 16.124 -23.704 1.00 41.59 265 SER A C 1
ATOM 2078 O O . SER A 1 265 ? 44.172 15.647 -22.630 1.00 41.59 265 SER A O 1
ATOM 2080 N N . LYS A 1 266 ? 42.529 16.301 -24.037 1.00 51.47 266 LYS A N 1
ATOM 2081 C CA . LYS A 1 266 ? 41.373 15.859 -23.261 1.00 51.47 266 LYS A CA 1
ATOM 2082 C C . LYS A 1 266 ? 41.370 14.328 -23.211 1.00 51.47 266 LYS A C 1
ATOM 2084 O O . LYS A 1 266 ? 40.760 13.678 -24.051 1.00 51.47 266 LYS A O 1
ATOM 2089 N N . ARG A 1 267 ? 42.078 13.748 -22.242 1.00 45.22 267 ARG A N 1
ATOM 2090 C CA . ARG A 1 267 ? 41.924 12.343 -21.857 1.00 45.22 267 ARG A CA 1
ATOM 2091 C C . ARG A 1 267 ? 40.976 12.276 -20.668 1.00 45.22 267 ARG A C 1
ATOM 2093 O O . ARG A 1 267 ? 41.254 12.817 -19.601 1.00 45.22 267 ARG A O 1
ATOM 2100 N N . LYS A 1 268 ? 39.835 11.642 -20.927 1.00 55.19 268 LYS A N 1
ATOM 2101 C CA . LYS A 1 268 ? 38.803 11.226 -19.981 1.00 55.19 268 LYS A CA 1
ATOM 2102 C C . LYS A 1 268 ? 39.496 10.359 -18.920 1.00 55.19 268 LYS A C 1
ATOM 2104 O O . LYS A 1 268 ? 39.910 9.245 -19.216 1.00 55.19 268 LYS A O 1
ATOM 2109 N N . LYS A 1 269 ? 39.748 10.939 -17.745 1.00 45.81 269 LYS A N 1
ATOM 2110 C CA . LYS A 1 269 ? 40.210 10.211 -16.562 1.00 45.81 269 LYS A CA 1
ATOM 2111 C C . LYS A 1 269 ? 39.015 9.467 -15.990 1.00 45.81 269 LYS A C 1
ATOM 2113 O O . LYS A 1 269 ? 37.962 10.078 -15.809 1.00 45.81 269 LYS A O 1
ATOM 2118 N N . ASP A 1 270 ? 39.226 8.194 -15.692 1.00 46.44 270 ASP A N 1
ATOM 2119 C CA . ASP A 1 270 ? 38.398 7.418 -14.785 1.00 46.44 270 ASP A CA 1
ATOM 2120 C C . ASP A 1 270 ? 38.104 8.250 -13.536 1.00 46.44 270 ASP A C 1
ATOM 2122 O O . ASP A 1 270 ? 39.009 8.661 -12.799 1.00 46.44 270 ASP A O 1
ATOM 2126 N N . GLN A 1 271 ? 36.821 8.549 -13.338 1.00 46.09 271 GLN A N 1
ATOM 2127 C CA . GLN A 1 271 ? 36.317 8.991 -12.052 1.00 46.09 271 GLN A CA 1
ATOM 2128 C C . GLN A 1 271 ? 36.516 7.822 -11.094 1.00 46.09 271 GLN A C 1
ATOM 2130 O O . GLN A 1 271 ? 35.718 6.890 -11.042 1.00 46.09 271 GLN A O 1
ATOM 2135 N N . ALA A 1 272 ? 37.584 7.888 -10.304 1.00 42.12 272 ALA A N 1
ATOM 2136 C CA . ALA A 1 272 ? 37.520 7.334 -8.968 1.00 42.12 272 ALA A CA 1
ATOM 2137 C C . ALA A 1 272 ? 36.230 7.875 -8.334 1.00 42.12 272 ALA A C 1
ATOM 2139 O O . ALA A 1 272 ? 36.041 9.096 -8.296 1.00 42.12 272 ALA A O 1
ATOM 2140 N N . LEU A 1 273 ? 35.344 6.973 -7.899 1.00 45.84 273 LEU A N 1
ATOM 2141 C CA . LEU A 1 273 ? 34.187 7.283 -7.064 1.00 45.84 273 LEU A CA 1
ATOM 2142 C C . LEU A 1 273 ? 34.683 7.905 -5.752 1.00 45.84 273 LEU A C 1
ATOM 2144 O O . LEU A 1 273 ? 34.767 7.273 -4.704 1.00 45.84 273 LEU A O 1
ATOM 2148 N N . SER A 1 274 ? 35.023 9.183 -5.814 1.00 44.22 274 SER A N 1
ATOM 2149 C CA . SER A 1 274 ? 34.916 10.085 -4.690 1.00 44.22 274 SER A CA 1
ATOM 2150 C C . SER A 1 274 ? 33.419 10.216 -4.442 1.00 44.22 274 SER A C 1
ATOM 2152 O O . SER A 1 274 ? 32.766 11.070 -5.040 1.00 44.22 274 SER A O 1
ATOM 2154 N N . MET A 1 275 ? 32.880 9.335 -3.598 1.00 47.56 275 MET A N 1
ATOM 2155 C CA . MET A 1 275 ? 31.668 9.591 -2.825 1.00 47.56 275 MET A CA 1
ATOM 2156 C C . MET A 1 275 ? 31.871 10.940 -2.129 1.00 47.56 275 MET A C 1
ATOM 2158 O O . MET A 1 275 ? 32.448 11.012 -1.045 1.00 47.56 275 MET A O 1
ATOM 2162 N N . GLN A 1 276 ? 31.494 12.028 -2.802 1.00 57.00 276 GLN A N 1
ATOM 2163 C CA . GLN A 1 276 ? 31.329 13.322 -2.163 1.00 57.00 276 GLN A CA 1
ATOM 2164 C C . GLN A 1 276 ? 30.374 13.073 -1.006 1.00 57.00 276 GLN A C 1
ATOM 2166 O O . GLN A 1 276 ? 29.269 12.580 -1.221 1.00 57.00 276 GLN A O 1
ATOM 2171 N N . GLY A 1 277 ? 30.889 13.284 0.208 1.00 58.81 277 GLY A N 1
ATOM 2172 C CA . GLY A 1 277 ? 30.225 12.919 1.447 1.00 58.81 277 GLY A CA 1
ATOM 2173 C C . GLY A 1 277 ? 28.778 13.372 1.411 1.00 58.81 277 GLY A C 1
ATOM 2174 O O . GLY A 1 277 ? 28.508 14.565 1.280 1.00 58.81 277 GLY A O 1
ATOM 2175 N N . ILE A 1 278 ? 27.875 12.398 1.488 1.00 70.38 278 ILE A N 1
ATOM 2176 C CA . ILE A 1 278 ? 26.466 12.645 1.762 1.00 70.38 278 ILE A CA 1
ATOM 2177 C C . ILE A 1 278 ? 26.442 13.551 2.992 1.00 70.38 278 ILE A C 1
ATOM 2179 O O . ILE A 1 278 ? 27.123 13.263 3.982 1.00 70.38 278 ILE A O 1
ATOM 2183 N N . ALA A 1 279 ? 25.749 14.684 2.889 1.00 81.00 279 ALA A N 1
ATOM 2184 C CA . ALA A 1 279 ? 25.694 15.639 3.978 1.00 81.00 279 ALA A CA 1
ATOM 2185 C C . ALA A 1 279 ? 25.160 14.924 5.224 1.00 81.00 279 ALA A C 1
ATOM 2187 O O . ALA A 1 279 ? 24.206 14.152 5.146 1.00 81.00 279 ALA A O 1
ATOM 2188 N N . GLU A 1 280 ? 25.774 15.164 6.384 1.00 77.31 280 GLU A N 1
ATOM 2189 C CA . GLU A 1 280 ? 25.366 14.509 7.634 1.00 77.31 280 GLU A CA 1
ATOM 2190 C C . GLU A 1 280 ? 23.877 14.753 7.946 1.00 77.31 280 GLU A C 1
ATOM 2192 O O . GLU A 1 280 ? 23.226 13.906 8.554 1.00 77.31 280 GLU A O 1
ATOM 2197 N N . SER A 1 281 ? 23.314 15.866 7.458 1.00 85.69 281 SER A N 1
ATOM 2198 C CA . SER A 1 281 ? 21.879 16.163 7.508 1.00 85.69 281 SER A CA 1
ATOM 2199 C C . SER A 1 281 ? 21.017 15.109 6.817 1.00 85.69 281 SER A C 1
ATOM 2201 O O . SER A 1 281 ? 19.970 14.738 7.345 1.00 85.69 281 SER A O 1
ATOM 2203 N N . ASP A 1 282 ? 21.461 14.611 5.668 1.00 87.38 282 ASP A N 1
ATOM 2204 C CA . ASP A 1 282 ? 20.690 13.701 4.823 1.00 87.38 282 ASP A CA 1
ATOM 2205 C C . ASP A 1 282 ? 20.745 12.290 5.412 1.00 87.38 282 ASP A C 1
ATOM 2207 O O . ASP A 1 282 ? 19.726 11.615 5.513 1.00 87.38 282 ASP A O 1
ATOM 2211 N N . ILE A 1 283 ? 21.906 11.904 5.953 1.00 86.38 283 ILE A N 1
ATOM 2212 C CA . ILE A 1 283 ? 22.074 10.651 6.701 1.00 86.38 283 ILE A CA 1
ATOM 2213 C C . ILE A 1 283 ? 21.155 10.632 7.930 1.00 86.38 283 ILE A C 1
ATOM 2215 O O . ILE A 1 283 ? 20.502 9.627 8.211 1.00 86.38 283 ILE A O 1
ATOM 2219 N N . VAL A 1 284 ? 21.080 11.739 8.677 1.00 87.50 284 VAL A N 1
ATOM 2220 C CA . VAL A 1 284 ? 20.198 11.840 9.850 1.00 87.50 284 VAL A CA 1
ATOM 2221 C C . VAL A 1 284 ? 18.725 11.816 9.436 1.00 87.50 284 VAL A C 1
ATOM 2223 O O . VAL A 1 284 ? 17.929 11.146 10.094 1.00 87.50 284 VAL A O 1
ATOM 2226 N N . SER A 1 285 ? 18.363 12.492 8.343 1.00 92.44 285 SER A N 1
ATOM 2227 C CA . SER A 1 285 ? 17.004 12.474 7.788 1.00 92.44 285 SER A CA 1
ATOM 2228 C C . SER A 1 285 ? 16.570 11.059 7.389 1.00 92.44 285 SER A C 1
ATOM 2230 O O . SER A 1 285 ? 15.503 10.599 7.805 1.00 92.44 285 SER A O 1
ATOM 2232 N N . ASP A 1 286 ? 17.421 10.329 6.668 1.00 92.88 286 ASP A N 1
ATOM 2233 C CA . ASP A 1 286 ? 17.142 8.960 6.226 1.00 92.88 286 ASP A CA 1
ATOM 2234 C C . ASP A 1 286 ? 17.038 7.990 7.407 1.00 92.88 286 ASP A C 1
ATOM 2236 O O . ASP A 1 286 ? 16.137 7.152 7.454 1.00 92.88 286 ASP A O 1
ATOM 2240 N N . LEU A 1 287 ? 17.894 8.138 8.424 1.00 88.94 287 LEU A N 1
ATOM 2241 C CA . LEU A 1 287 ? 17.810 7.332 9.645 1.00 88.94 287 LEU A CA 1
ATOM 2242 C C . LEU A 1 287 ? 16.507 7.574 10.414 1.00 88.94 287 LEU A C 1
ATOM 2244 O O . LEU A 1 287 ? 15.944 6.631 10.971 1.00 88.94 287 LEU A O 1
ATOM 2248 N N . VAL A 1 288 ? 15.998 8.808 10.435 1.00 89.19 288 VAL A N 1
ATOM 2249 C CA . VAL A 1 288 ? 14.694 9.124 11.035 1.00 89.19 288 VAL A CA 1
ATOM 2250 C C . VAL A 1 288 ? 13.555 8.506 10.218 1.00 89.19 288 VAL A C 1
ATOM 2252 O O . VAL A 1 288 ? 12.654 7.905 10.805 1.00 89.19 288 VAL A O 1
ATOM 2255 N N . ALA A 1 289 ? 13.615 8.579 8.886 1.00 90.94 289 ALA A N 1
ATOM 2256 C CA . ALA A 1 289 ? 12.615 7.984 7.999 1.00 90.94 289 ALA A CA 1
ATOM 2257 C C . ALA A 1 289 ? 12.565 6.450 8.122 1.00 90.94 289 ALA A C 1
ATOM 2259 O O . ALA A 1 289 ? 11.488 5.873 8.282 1.00 90.94 289 ALA A O 1
ATOM 2260 N N . ILE A 1 290 ? 13.725 5.786 8.145 1.00 88.56 290 ILE A N 1
ATOM 2261 C CA . ILE A 1 290 ? 13.832 4.335 8.360 1.00 88.56 290 ILE A CA 1
ATOM 2262 C C . ILE A 1 290 ? 13.277 3.962 9.734 1.00 88.56 290 ILE A C 1
ATOM 2264 O O . ILE A 1 290 ? 12.579 2.959 9.874 1.00 88.56 290 ILE A O 1
ATOM 2268 N N . ARG A 1 291 ? 13.537 4.773 10.761 1.00 84.56 291 ARG A N 1
ATOM 2269 C CA . ARG A 1 291 ? 13.039 4.527 12.116 1.00 84.56 291 ARG A CA 1
ATOM 2270 C C . ARG A 1 291 ? 11.518 4.636 12.217 1.00 84.56 291 ARG A C 1
ATOM 2272 O O . ARG A 1 291 ? 10.890 3.798 12.861 1.00 84.56 291 ARG A O 1
ATOM 2279 N N . LEU A 1 292 ? 10.938 5.631 11.549 1.00 84.31 292 LEU A N 1
ATOM 2280 C CA . LEU A 1 292 ? 9.490 5.782 11.401 1.00 84.31 292 LEU A CA 1
ATOM 2281 C C . LEU A 1 292 ? 8.872 4.582 10.674 1.00 84.31 292 LEU A C 1
ATOM 2283 O O . LEU A 1 292 ? 7.847 4.074 11.116 1.00 84.31 292 LEU A O 1
ATOM 2287 N N . ALA A 1 293 ? 9.513 4.095 9.609 1.00 88.12 293 ALA A N 1
ATOM 2288 C CA . ALA A 1 293 ? 9.023 2.957 8.834 1.00 88.12 293 ALA A CA 1
ATOM 2289 C C . ALA A 1 293 ? 9.159 1.606 9.565 1.00 88.12 293 ALA A C 1
ATOM 2291 O O . ALA A 1 293 ? 8.326 0.723 9.390 1.00 88.12 293 ALA A O 1
ATOM 2292 N N . THR A 1 294 ? 10.200 1.435 10.386 1.00 87.69 294 THR A N 1
ATOM 2293 C CA . THR A 1 294 ? 10.516 0.162 11.067 1.00 87.69 294 THR A CA 1
ATOM 2294 C C . THR A 1 294 ? 9.968 0.064 12.491 1.00 87.69 294 THR A C 1
ATOM 2296 O O . THR A 1 294 ? 10.034 -1.004 13.095 1.00 87.69 294 THR A O 1
ATOM 2299 N N . GLY A 1 295 ? 9.438 1.154 13.056 1.00 87.81 295 GLY A N 1
ATOM 2300 C CA . GLY A 1 295 ? 8.859 1.167 14.404 1.00 87.81 295 GLY A CA 1
ATOM 2301 C C . GLY A 1 295 ? 9.877 1.012 15.543 1.00 87.81 295 GLY A C 1
ATOM 2302 O O . GLY A 1 295 ? 9.492 0.825 16.696 1.00 87.81 295 GLY A O 1
ATOM 2303 N N . VAL A 1 296 ? 11.180 1.096 15.256 1.00 85.75 296 VAL A N 1
ATOM 2304 C CA . VAL A 1 296 ? 12.242 0.994 16.267 1.00 85.75 296 VAL A CA 1
ATOM 2305 C C . VAL A 1 296 ? 12.248 2.270 17.110 1.00 85.75 296 VAL A C 1
ATOM 2307 O O . VAL A 1 296 ? 12.547 3.339 16.599 1.00 85.75 296 VAL A O 1
ATOM 2310 N N . THR A 1 297 ? 11.984 2.213 18.415 1.00 78.50 297 THR A N 1
ATOM 2311 C CA . THR A 1 297 ? 11.996 3.397 19.303 1.00 78.50 297 THR A CA 1
ATOM 2312 C C . THR A 1 297 ? 13.237 3.404 20.211 1.00 78.50 297 THR A C 1
ATOM 2314 O O . THR A 1 297 ? 13.775 2.355 20.549 1.00 78.50 297 THR A O 1
ATOM 2317 N N . GLY A 1 298 ? 13.794 4.583 20.520 1.00 78.56 298 GLY A N 1
ATOM 2318 C CA . GLY A 1 298 ? 15.017 4.748 21.334 1.00 78.56 298 GLY A CA 1
ATOM 2319 C C . GLY A 1 298 ? 15.854 5.984 20.948 1.00 78.56 298 GLY A C 1
ATOM 2320 O O . GLY A 1 298 ? 15.566 6.631 19.947 1.00 78.56 298 GLY A O 1
ATOM 2321 N N . PRO A 1 299 ? 16.897 6.364 21.699 1.00 76.94 299 PRO A N 1
ATOM 2322 C CA . PRO A 1 299 ? 17.756 7.496 21.337 1.00 76.94 299 PRO A CA 1
ATOM 2323 C C . PRO A 1 299 ? 18.687 7.145 20.162 1.00 76.94 299 PRO A C 1
ATOM 2325 O O . PRO A 1 299 ? 19.264 6.059 20.123 1.00 76.94 299 PRO A O 1
ATOM 2328 N N . LEU A 1 300 ? 18.815 8.037 19.169 1.00 68.94 300 LEU A N 1
ATOM 2329 C CA . LEU A 1 300 ? 19.857 7.937 18.135 1.00 68.94 300 LEU A CA 1
ATOM 2330 C C . LEU A 1 300 ? 21.206 8.210 18.809 1.00 68.94 300 LEU A C 1
ATOM 2332 O O . LEU A 1 300 ? 21.421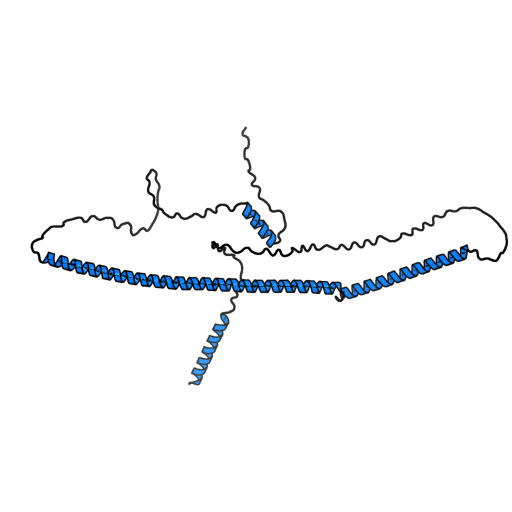 9.297 19.341 1.00 68.94 300 LEU A O 1
ATOM 2336 N N . SER A 1 301 ? 22.111 7.230 18.803 1.00 62.88 301 SER A N 1
ATOM 2337 C CA . SER A 1 301 ? 23.496 7.459 19.214 1.00 62.88 301 SER A CA 1
ATOM 2338 C C . SER A 1 301 ? 24.176 8.293 18.130 1.00 62.88 301 SER A C 1
ATOM 2340 O O . SER A 1 301 ? 24.714 7.766 17.161 1.00 62.88 301 SER A O 1
ATOM 2342 N N . THR A 1 302 ? 24.109 9.617 18.251 1.00 65.75 302 THR A N 1
ATOM 2343 C CA . THR A 1 302 ? 24.977 10.494 17.469 1.00 65.75 302 THR A CA 1
ATOM 2344 C C . THR A 1 302 ? 26.382 10.299 18.019 1.00 65.75 302 THR A C 1
ATOM 2346 O O . THR A 1 302 ? 26.678 10.752 19.128 1.00 65.75 302 THR A O 1
ATOM 2349 N N . ALA A 1 303 ? 27.225 9.564 17.295 1.00 56.34 303 ALA A N 1
ATOM 2350 C CA . ALA A 1 303 ? 28.621 9.377 17.653 1.00 56.34 303 ALA A CA 1
ATOM 2351 C C . ALA A 1 303 ? 29.309 10.749 17.685 1.00 56.34 303 ALA A C 1
ATOM 2353 O O . ALA A 1 303 ? 29.728 11.289 16.665 1.00 56.34 303 ALA A O 1
ATOM 2354 N N . THR A 1 304 ? 29.408 11.344 18.871 1.00 55.84 304 THR A N 1
ATOM 2355 C CA . THR A 1 304 ? 30.243 12.515 19.089 1.00 55.84 304 THR A CA 1
ATOM 2356 C C . THR A 1 304 ? 31.683 12.056 18.900 1.00 55.84 304 THR A C 1
ATOM 2358 O O . THR A 1 304 ? 32.246 11.338 19.726 1.00 55.84 304 THR A O 1
ATOM 2361 N N . HIS A 1 305 ? 32.288 12.420 17.768 1.00 48.03 305 HIS A N 1
ATOM 2362 C CA . HIS A 1 305 ? 33.716 12.240 17.535 1.00 48.03 305 HIS A CA 1
ATOM 2363 C C . HIS A 1 305 ? 34.496 13.029 18.596 1.00 48.03 305 HIS A C 1
ATOM 2365 O O . HIS A 1 305 ? 34.837 14.200 18.428 1.00 48.03 305 HIS A O 1
ATOM 2371 N N . GLY A 1 306 ? 34.775 12.370 19.720 1.00 46.91 306 GLY A N 1
ATOM 2372 C CA . GLY A 1 306 ? 35.677 12.846 20.751 1.00 46.91 306 GLY A CA 1
ATOM 2373 C C . GLY A 1 306 ? 37.075 12.980 20.164 1.00 46.91 306 GLY A C 1
ATOM 2374 O O . GLY A 1 306 ? 37.819 12.003 20.068 1.00 46.91 306 GLY A O 1
ATOM 2375 N N . LYS A 1 307 ? 37.446 14.204 19.780 1.00 50.16 307 LYS A N 1
ATOM 2376 C CA . LYS A 1 307 ? 38.840 14.601 19.568 1.00 50.16 307 LYS A CA 1
ATOM 2377 C C . LYS A 1 307 ? 39.596 14.381 20.882 1.00 50.16 307 LYS A C 1
ATOM 2379 O O . LYS A 1 307 ? 39.604 15.243 21.754 1.00 50.16 307 LYS A O 1
ATOM 2384 N N . LYS A 1 308 ? 40.229 13.215 21.033 1.00 48.09 308 LYS A N 1
ATOM 2385 C CA . LYS A 1 308 ? 41.225 12.966 22.080 1.00 48.09 308 LYS A CA 1
ATOM 2386 C C . LYS A 1 308 ? 42.427 13.875 21.814 1.00 48.09 308 LYS A C 1
ATOM 2388 O O . LYS A 1 308 ? 43.215 13.618 20.908 1.00 48.09 308 LYS A O 1
ATOM 2393 N N . SER A 1 309 ? 42.565 14.942 22.596 1.00 47.78 309 SER A N 1
ATOM 2394 C CA . SER A 1 309 ? 43.795 15.724 22.682 1.00 47.78 309 SER A CA 1
ATOM 2395 C C . SER A 1 309 ? 44.830 14.934 23.490 1.00 47.78 309 SER A C 1
ATOM 2397 O O . SER A 1 309 ? 44.862 14.945 24.717 1.00 47.78 309 SER A O 1
ATOM 2399 N N . SER A 1 310 ? 45.711 14.216 22.800 1.00 58.03 310 SER A N 1
ATOM 2400 C CA . SER A 1 310 ? 46.937 13.712 23.412 1.00 58.03 310 SER A CA 1
ATOM 2401 C C . SER A 1 310 ? 47.938 14.863 23.541 1.00 58.03 310 SER A C 1
ATOM 2403 O O . SER A 1 310 ? 48.624 15.208 22.578 1.00 58.03 310 SER A O 1
ATOM 2405 N N . LYS A 1 311 ? 48.052 15.458 24.730 1.00 57.50 311 LYS A N 1
ATOM 2406 C CA . LYS A 1 311 ? 49.253 16.214 25.111 1.00 57.50 311 LYS A CA 1
ATOM 2407 C C . LYS A 1 311 ? 49.619 15.885 26.555 1.00 57.50 311 LYS A C 1
ATOM 2409 O O . LYS A 1 311 ? 49.321 16.621 27.486 1.00 57.50 311 LYS A O 1
ATOM 2414 N N . ALA A 1 312 ? 50.232 14.714 26.710 1.00 59.22 312 ALA A N 1
ATOM 2415 C CA . ALA A 1 312 ? 50.938 14.334 27.921 1.00 59.22 312 ALA A CA 1
ATOM 2416 C C . ALA A 1 312 ? 52.160 15.248 28.086 1.00 59.22 312 ALA A C 1
ATOM 2418 O O . ALA A 1 312 ? 52.936 15.443 27.145 1.00 59.22 312 ALA A O 1
ATOM 2419 N N . GLY A 1 313 ? 52.284 15.835 29.274 1.00 60.53 313 GLY A N 1
ATOM 2420 C CA . GLY A 1 313 ? 53.406 16.672 29.666 1.00 60.53 313 GLY A CA 1
ATOM 2421 C C . GLY A 1 313 ? 54.720 15.896 29.643 1.00 60.53 313 GLY A C 1
ATOM 2422 O O . GLY A 1 313 ? 54.799 14.754 30.098 1.00 60.53 313 GLY A O 1
ATOM 2423 N N . LYS A 1 314 ? 55.756 16.544 29.114 1.00 60.25 314 LYS A N 1
ATOM 2424 C CA . LYS A 1 314 ? 57.143 16.198 29.409 1.00 60.25 314 LYS A CA 1
ATOM 2425 C C . LYS A 1 314 ? 57.574 16.962 30.659 1.00 60.25 314 LYS A C 1
ATOM 2427 O O . LYS A 1 314 ? 57.217 18.128 30.819 1.00 60.25 314 LYS A O 1
ATOM 2432 N N . ARG A 1 315 ? 58.285 16.225 31.509 1.00 53.12 315 ARG A N 1
ATOM 2433 C CA . ARG A 1 315 ? 59.135 16.699 32.604 1.00 53.12 315 ARG A CA 1
ATOM 2434 C C . ARG A 1 315 ? 60.217 17.635 32.078 1.00 53.12 315 ARG A C 1
ATOM 2436 O O . ARG A 1 315 ? 60.597 17.453 30.896 1.00 53.12 315 ARG A O 1
#

Solvent-accessible surface area (backbone atoms only — not comparable to full-atom values): 20931 Å² total; per-residue (Å²): 116,66,68,61,54,53,52,52,54,53,54,54,54,53,57,55,56,57,62,66,66,73,74,78,80,75,78,78,79,85,73,84,77,91,75,83,79,86,73,91,69,96,63,88,75,78,82,78,80,80,76,75,69,82,83,74,75,78,71,76,74,77,78,72,77,74,78,75,86,76,77,76,84,79,78,78,78,76,84,74,82,80,86,75,89,79,89,79,95,79,87,83,80,92,72,100,58,87,56,67,66,58,60,50,51,53,51,50,54,50,51,53,48,51,50,50,54,54,50,51,52,52,51,52,52,52,50,53,49,52,54,49,51,53,53,26,48,76,71,57,67,27,65,72,57,45,50,51,49,53,51,52,50,51,51,50,52,53,51,51,52,52,51,52,52,51,50,52,50,51,52,51,52,52,54,49,52,52,51,53,52,50,52,52,52,53,48,52,51,53,52,52,54,48,53,52,51,53,50,52,53,50,55,50,52,51,51,54,49,51,54,49,53,53,51,59,51,47,57,61,47,51,62,56,68,74,44,95,73,80,82,74,85,85,76,82,82,90,71,89,72,84,88,81,83,82,78,91,74,87,88,89,86,82,90,81,87,86,82,89,81,90,77,97,70,96,69,88,70,82,76,73,84,73,74,71,74,75,52,69,68,56,57,52,50,50,54,51,52,53,30,68,75,68,68,65,82,80,86,81,83,75,81,74,82,73,80,77,80,86,76,81,83,80,131

Sequence (315 aa):
MDDYRQQQQYQQQQQQQQQQHYGYQQEPRLDGAHAHYGGHSNGAPPAHYNIAGPSSGYAWASYTASSSLNGGPSAHMSSDGMMLASGHKGKGPAGGTQPLRIKISERLQQIDREAFETEERRYQQKGEEIHSEVGQILRGTHPAFVEGISRLAAERDRTVQGAEQNHRYLVELYTRAYREERAAAESAYAEERQMVYDKIAADIDERRRRLKEEKDGLDISMDFVFEPGSRTSSKRNLRRRGMDSLLGFGDAGGAATAAGGRGQSKRKKDQALSMQGIAESDIVSDLVAIRLATGVTGPLSTATHGKKSSKAGKR

pLDDT: mean 71.81, std 23.79, range [35.75, 98.69]

Organism: NCBI:txid1126814